Protein AF-A0A5J4XP24-F1 (afdb_monomer)

Nearest PDB structures (foldseek):
  7nsu-assembly1_D  TM=3.121E-01  e=3.571E+00  Escherichia coli
  1jch-assembly1_A  TM=2.808E-01  e=2.905E+00  Esche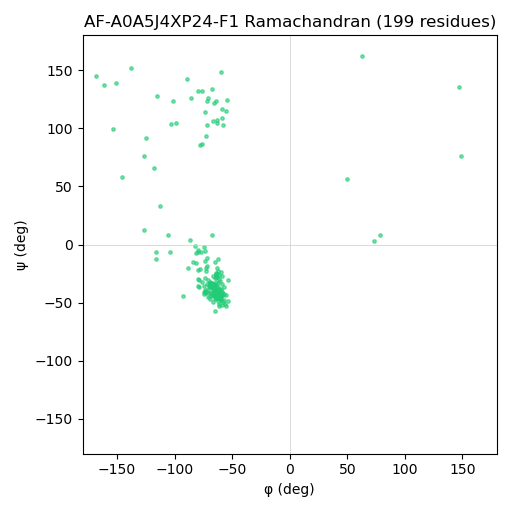richia coli str. K-12 substr. W3110
  5ew5-assembly4_D  TM=3.109E-01  e=4.866E+00  Escherichia coli
  8i4v-assembly1_A  TM=2.679E-01  e=5.394E+00  Saccharomyces cerevisiae S288C
  2b5u-assembly2_C  TM=2.025E-01  e=3.221E+00  Escherichia coli

pLDDT: mean 72.11, std 22.02, range [33.03, 97.19]

Secondary structure (DSSP, 8-state):
----------SSHHHHHHHHHHHHTT--PPP-HHHHHHHHHHHHHHHHHHHHHHHHHHTTSS-HHHHHHHHHHHHHHHHHHHHH-GGG-SS-HHHHHHHHHHHHHHHHHHHH-GGGHHHHHHHHHHTHHHHHHHHHHH-GGGGGS-SHHHHHHHHHHHHHHHHTT-TT------TTTHHHHHHHHHHHHT-------PPP-

Solvent-accessible surface area (backbone atoms only — not comparable to full-atom values): 11951 Å² total; per-residue (Å²): 136,86,84,85,87,91,86,82,90,71,73,64,70,63,54,54,57,54,50,50,57,58,50,69,76,60,71,74,74,71,64,37,71,67,47,26,53,52,50,46,52,52,45,61,54,49,45,58,52,50,31,52,47,15,53,33,23,70,72,67,78,36,65,27,62,58,46,40,54,50,51,51,52,48,45,52,51,51,44,51,47,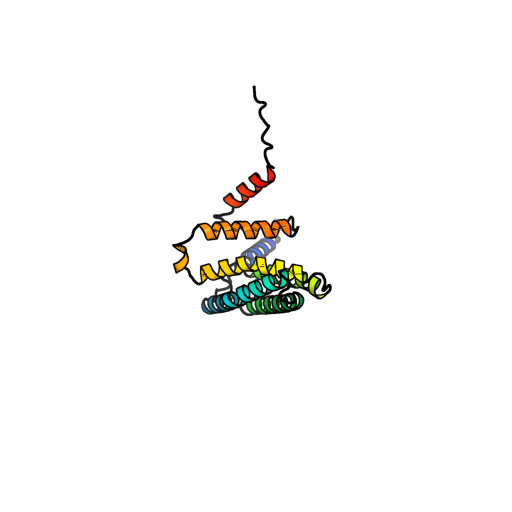44,69,76,42,58,26,35,44,95,67,65,54,68,60,55,49,50,47,40,54,52,50,51,59,58,52,50,50,31,72,75,39,69,93,40,16,56,57,46,27,57,53,42,50,59,47,51,55,54,36,51,57,46,49,53,69,76,42,62,83,62,70,84,75,59,76,68,60,58,56,52,53,57,50,54,59,55,50,55,51,64,74,68,69,57,92,80,70,86,79,86,54,57,83,93,44,43,68,59,54,55,50,50,54,55,56,68,72,63,57,85,79,76,77,76,81,76,81,88,128

Foldseek 3Di:
DDDDDDDDPDPPVVVVVVVVVVVVVDPPDAADPVLLVVLLVVCLPLLVVLLVLLVCCLVVNHPLLVSLVSLLVVLVVSLVSCVVCVNNDPDDSVVSNVVSVVVNVVSVVCVVPVVCSNVSSLVSNLCVLVSVVSVCVVCVVCVVPDPPVVVVSVVSNVVSCVVVPPPDDPPPDDPVCPVVVVVVVVVVVVDDPPPDDDDDD

Sequence (201 aa):
MATQAGAQPQRQASVDTVTFAKQAGKMKVATNKAAIRLHDRVNLCALPLIGVLSVAGLLGYYDASKVTNMMLSYIVADLVWVWVEPGCLPSMPGTIMTHHLVTIILLLFPLRFPGFHHYTCWDAIVEINTFFMIARRQFPAQRKGCSTFDTILKQYTCQCIIRSGLHKTIVICNDNNATEAGTWFKQSASGPRTGGLRPAN

Mean predicted aligned error: 15.29 Å

Radius of gyration: 24.64 Å; Cα contacts (8 Å, |Δi|>4): 125; chains: 1; bounding box: 100×69×42 Å

Structure (mmCIF, N/CA/C/O backbone):
data_AF-A0A5J4XP24-F1
#
_entry.id   AF-A0A5J4XP24-F1
#
loop_
_atom_site.group_PDB
_atom_site.id
_atom_site.type_symbol
_atom_site.label_atom_id
_atom_site.label_alt_id
_atom_site.label_comp_id
_atom_site.label_asym_id
_atom_site.label_entity_id
_atom_site.label_seq_id
_atom_site.pdbx_PDB_ins_code
_atom_site.Cartn_x
_atom_site.Cartn_y
_atom_site.Cartn_z
_atom_site.occupancy
_atom_site.B_iso_or_equiv
_atom_site.auth_seq_id
_atom_site.auth_comp_id
_atom_site.auth_asym_id
_atom_site.auth_atom_id
_atom_site.pdbx_PDB_model_num
ATOM 1 N N . MET A 1 1 ? -81.165 1.328 -2.545 1.00 49.28 1 MET A N 1
ATOM 2 C CA . MET A 1 1 ? -80.087 0.341 -2.318 1.00 49.28 1 MET A CA 1
ATOM 3 C C . MET A 1 1 ? -78.767 1.062 -2.498 1.00 49.28 1 MET A C 1
ATOM 5 O O . MET A 1 1 ? -78.534 1.605 -3.567 1.00 49.28 1 MET A O 1
ATOM 9 N N . ALA A 1 2 ? -77.999 1.190 -1.418 1.00 47.59 2 ALA A N 1
ATOM 10 C CA . ALA A 1 2 ? -76.750 1.939 -1.389 1.00 47.59 2 ALA A CA 1
ATOM 11 C C . ALA A 1 2 ? -75.594 1.046 -1.856 1.00 47.59 2 ALA A C 1
ATOM 13 O O . ALA A 1 2 ? -75.388 -0.024 -1.288 1.00 47.59 2 ALA A O 1
ATOM 14 N N . THR A 1 3 ? -74.840 1.499 -2.855 1.00 49.56 3 THR A N 1
ATOM 15 C CA . THR A 1 3 ? -73.601 0.850 -3.292 1.00 49.56 3 THR A CA 1
ATOM 16 C C . THR A 1 3 ? -72.427 1.654 -2.744 1.00 49.56 3 THR A C 1
ATOM 18 O O . THR A 1 3 ? -72.119 2.736 -3.238 1.00 49.56 3 THR A O 1
ATOM 21 N N . GLN A 1 4 ? -71.793 1.135 -1.693 1.00 62.53 4 GLN A N 1
ATOM 22 C CA . GLN A 1 4 ? -70.408 1.460 -1.358 1.00 62.53 4 GLN A CA 1
ATOM 23 C C . GLN A 1 4 ? -69.486 0.478 -2.084 1.00 62.53 4 GLN A C 1
ATOM 25 O O . GLN A 1 4 ? -69.806 -0.707 -2.145 1.00 62.53 4 GLN A O 1
ATOM 30 N N . ALA A 1 5 ? -68.337 0.970 -2.555 1.00 52.16 5 ALA A N 1
ATOM 31 C CA . ALA A 1 5 ? -66.995 0.420 -2.300 1.00 52.16 5 ALA A CA 1
ATOM 32 C C . ALA A 1 5 ? -66.050 0.626 -3.494 1.00 52.16 5 ALA A C 1
ATOM 34 O O . ALA A 1 5 ? -66.398 0.316 -4.631 1.00 52.16 5 ALA A O 1
ATOM 35 N N . GLY A 1 6 ? -64.814 1.050 -3.200 1.00 52.28 6 GLY A N 1
ATOM 36 C CA . GLY A 1 6 ? -63.666 0.753 -4.063 1.00 52.28 6 GLY A CA 1
ATOM 37 C C . GLY A 1 6 ? -62.545 1.796 -4.109 1.00 52.28 6 GLY A C 1
ATOM 38 O O . GLY A 1 6 ? -62.402 2.480 -5.113 1.00 52.28 6 GLY A O 1
ATOM 39 N N . ALA A 1 7 ? -61.700 1.870 -3.076 1.00 54.31 7 ALA A N 1
ATOM 40 C CA . ALA A 1 7 ? -60.345 2.452 -3.128 1.00 54.31 7 ALA A CA 1
ATOM 41 C C . ALA A 1 7 ? -59.552 1.933 -1.908 1.00 54.31 7 ALA A C 1
ATOM 43 O O . ALA A 1 7 ? -60.118 1.907 -0.823 1.00 54.31 7 ALA A O 1
ATOM 44 N N . GLN A 1 8 ? -58.282 1.512 -1.912 1.00 57.09 8 GLN A N 1
ATOM 45 C CA . GLN A 1 8 ? -57.189 1.303 -2.878 1.00 57.09 8 GLN A CA 1
ATOM 46 C C . GLN A 1 8 ? -56.096 0.494 -2.113 1.00 57.09 8 GLN A C 1
ATOM 48 O O . GLN A 1 8 ? -55.884 0.810 -0.942 1.00 57.09 8 GLN A O 1
ATOM 53 N N . PRO A 1 9 ? -55.329 -0.451 -2.713 1.00 52.72 9 PRO A N 1
ATOM 54 C CA . PRO A 1 9 ? -54.287 -1.204 -1.996 1.00 52.72 9 PRO A CA 1
ATOM 55 C C . PRO A 1 9 ? -52.833 -0.915 -2.445 1.00 52.72 9 PRO A C 1
ATOM 57 O O . PRO A 1 9 ? -52.004 -1.817 -2.432 1.00 52.72 9 PRO A O 1
ATOM 60 N N . GLN A 1 10 ? -52.474 0.308 -2.866 1.00 55.31 10 GLN A N 1
ATOM 61 C CA . GLN A 1 10 ? -51.127 0.582 -3.423 1.00 55.31 10 GLN A CA 1
ATOM 62 C C . GLN A 1 10 ? -50.134 1.320 -2.505 1.00 55.31 10 GLN A C 1
ATOM 64 O O . GLN A 1 10 ? -48.962 1.435 -2.852 1.00 55.31 10 GLN A O 1
ATOM 69 N N . ARG A 1 11 ? -50.542 1.800 -1.323 1.00 53.12 11 ARG A N 1
ATOM 70 C CA . ARG A 1 11 ? -49.679 2.660 -0.488 1.00 53.12 11 ARG A CA 1
ATOM 71 C C . ARG A 1 11 ? -48.757 1.910 0.482 1.00 53.12 11 ARG A C 1
ATOM 73 O O . ARG A 1 11 ? -47.763 2.479 0.919 1.00 53.12 11 ARG A O 1
ATOM 80 N N . GLN A 1 12 ? -49.059 0.655 0.818 1.00 53.38 12 GLN A N 1
ATOM 81 C CA . GLN A 1 12 ? -48.252 -0.114 1.776 1.00 53.38 12 GLN A CA 1
ATOM 82 C C . GLN A 1 12 ? -46.912 -0.582 1.178 1.00 53.38 12 GLN A C 1
ATOM 84 O O . GLN A 1 12 ? -45.878 -0.440 1.822 1.00 53.38 12 GLN A O 1
ATOM 89 N N . ALA A 1 13 ? -46.895 -1.040 -0.080 1.00 53.91 13 ALA A N 1
ATOM 90 C CA . ALA A 1 13 ? -45.703 -1.652 -0.678 1.00 53.91 13 ALA A CA 1
ATOM 91 C C . ALA A 1 13 ? -44.506 -0.689 -0.830 1.00 53.91 13 ALA A C 1
ATOM 93 O O . ALA A 1 13 ? -43.361 -1.125 -0.760 1.00 53.91 13 ALA A O 1
ATOM 94 N N . SER A 1 14 ? -44.736 0.621 -0.998 1.00 54.84 14 SER A N 1
ATOM 95 C CA . SER A 1 14 ? -43.644 1.593 -1.164 1.00 54.84 14 SER A CA 1
ATOM 96 C C . SER A 1 14 ? -42.976 2.005 0.152 1.00 54.84 14 SER A C 1
ATOM 98 O O . SER A 1 14 ? -41.853 2.504 0.135 1.00 54.84 14 SER A O 1
ATOM 100 N N . VAL A 1 15 ? -43.651 1.845 1.294 1.00 57.53 15 VAL A N 1
ATOM 101 C CA . VAL A 1 15 ? -43.112 2.234 2.611 1.00 57.53 15 VAL A CA 1
ATOM 102 C C . VAL A 1 15 ? -42.124 1.185 3.118 1.00 57.53 15 VAL A C 1
ATOM 104 O O . VAL A 1 15 ? -41.077 1.530 3.675 1.00 57.53 15 VAL A O 1
ATOM 107 N N . ASP A 1 16 ? -42.397 -0.087 2.841 1.00 56.09 16 ASP A N 1
ATOM 108 C CA . ASP A 1 16 ? -41.548 -1.189 3.285 1.00 56.09 16 ASP A CA 1
ATOM 109 C C . ASP A 1 16 ? -40.189 -1.156 2.567 1.00 56.09 16 ASP A C 1
ATOM 111 O O . ASP A 1 16 ? -39.144 -1.208 3.218 1.00 56.09 16 ASP A O 1
ATOM 115 N N . THR A 1 17 ? -40.158 -0.921 1.249 1.00 57.62 17 THR A N 1
ATOM 116 C CA . THR A 1 17 ? -38.905 -0.860 0.467 1.00 57.62 17 THR A CA 1
ATOM 117 C C . THR A 1 17 ? -37.972 0.272 0.917 1.00 57.62 17 THR A C 1
ATOM 119 O O . THR A 1 17 ? -36.757 0.089 1.007 1.00 57.62 17 THR A O 1
ATOM 122 N N . VAL A 1 18 ? -38.529 1.440 1.254 1.00 57.56 18 VAL A N 1
ATOM 123 C CA . VAL A 1 18 ? -37.752 2.595 1.741 1.00 57.56 18 VAL A CA 1
ATOM 124 C C . VAL A 1 18 ? -37.187 2.328 3.140 1.00 57.56 18 VAL A C 1
ATOM 126 O O . VAL A 1 18 ? -36.078 2.764 3.462 1.00 57.56 18 VAL A O 1
ATOM 129 N N . THR A 1 19 ? -37.906 1.567 3.965 1.00 54.59 19 THR A N 1
ATOM 130 C CA . THR A 1 19 ? -37.474 1.219 5.325 1.00 54.59 19 THR A CA 1
ATOM 131 C C . THR A 1 19 ? -36.339 0.191 5.308 1.00 54.59 19 THR A C 1
ATOM 133 O O . THR A 1 19 ? -35.345 0.377 6.015 1.00 54.59 19 THR A O 1
ATOM 136 N N . PHE A 1 20 ? -36.407 -0.813 4.424 1.00 53.88 20 PHE A N 1
ATOM 137 C CA . PHE A 1 20 ? -35.315 -1.772 4.209 1.00 53.88 20 PHE A CA 1
ATOM 138 C C . PHE A 1 20 ? -34.045 -1.108 3.654 1.00 53.88 20 PHE A C 1
ATOM 140 O O . PHE A 1 20 ? -32.953 -1.361 4.167 1.00 53.88 20 PHE A O 1
ATOM 147 N N . ALA A 1 21 ? -34.162 -0.191 2.686 1.00 53.56 21 ALA A N 1
ATOM 148 C CA . ALA A 1 21 ? -33.012 0.557 2.163 1.00 53.56 21 ALA A CA 1
ATOM 149 C C . ALA A 1 21 ? -32.345 1.436 3.242 1.00 53.56 21 ALA A C 1
ATOM 151 O O . ALA A 1 21 ? -31.119 1.550 3.308 1.00 53.56 21 ALA A O 1
ATOM 152 N N . LYS A 1 22 ? -33.145 2.017 4.146 1.00 48.28 22 LYS A N 1
ATOM 153 C CA . LYS A 1 22 ? -32.649 2.845 5.255 1.00 48.28 22 LYS A CA 1
ATOM 154 C C . LYS A 1 22 ? -31.987 2.024 6.369 1.00 48.28 22 LYS A C 1
ATOM 156 O O . LYS A 1 22 ? -31.083 2.532 7.034 1.00 48.28 22 LYS A O 1
ATOM 161 N N . GLN A 1 23 ? -32.405 0.773 6.572 1.00 49.53 23 GLN A N 1
ATOM 162 C CA . GLN A 1 23 ? -31.782 -0.149 7.529 1.00 49.53 23 GLN A CA 1
ATOM 163 C C . GLN A 1 23 ? -30.502 -0.797 6.981 1.00 49.53 23 GLN A C 1
ATOM 165 O O . GLN A 1 23 ? -29.528 -0.921 7.725 1.00 49.53 23 GLN A O 1
ATOM 170 N N . ALA A 1 24 ? -30.442 -1.099 5.680 1.00 50.75 24 ALA A N 1
ATOM 171 C CA . ALA A 1 24 ? -29.225 -1.588 5.025 1.00 50.75 24 ALA A CA 1
ATOM 172 C C . ALA A 1 24 ? -28.056 -0.584 5.119 1.00 50.75 24 ALA A C 1
ATOM 174 O O . ALA A 1 24 ? -26.905 -0.985 5.272 1.00 50.75 24 ALA A O 1
ATOM 175 N N . GLY A 1 25 ? -28.343 0.723 5.137 1.00 48.28 25 GLY A N 1
ATOM 176 C CA . GLY A 1 25 ? -27.336 1.777 5.322 1.00 48.28 25 GLY A CA 1
ATOM 177 C C . GLY A 1 25 ? -26.797 1.945 6.752 1.00 48.28 25 GLY A C 1
ATOM 178 O O . GLY A 1 25 ? -25.948 2.806 6.977 1.00 48.28 25 GLY A O 1
ATOM 179 N N . LYS A 1 26 ? -27.289 1.178 7.738 1.00 45.59 26 LYS A N 1
ATOM 180 C CA . LYS A 1 26 ? -26.996 1.400 9.168 1.00 45.59 26 LYS A CA 1
ATOM 181 C C . LYS A 1 26 ? -26.453 0.192 9.931 1.00 45.59 26 LYS A C 1
ATOM 183 O O . LYS A 1 26 ? -26.349 0.262 11.156 1.00 45.59 26 LYS A O 1
ATOM 188 N N . MET A 1 27 ? -26.042 -0.879 9.254 1.00 52.91 27 MET A N 1
ATOM 189 C CA . MET A 1 27 ? -25.256 -1.921 9.919 1.00 52.91 27 MET A CA 1
ATOM 190 C C . MET A 1 27 ? -23.837 -1.409 10.185 1.00 52.91 27 MET A C 1
ATOM 192 O O . MET A 1 27 ? -22.942 -1.505 9.349 1.00 52.91 27 MET A O 1
ATOM 196 N N . LYS A 1 28 ? -23.627 -0.850 11.380 1.00 57.97 28 LYS A N 1
ATOM 197 C CA . LYS A 1 28 ? -22.286 -0.713 11.951 1.00 57.97 28 LYS A CA 1
ATOM 198 C C . LYS A 1 28 ? -21.768 -2.120 12.232 1.00 57.97 28 LYS A C 1
ATOM 200 O O . LYS A 1 28 ? -22.218 -2.754 13.182 1.00 57.97 28 LYS A O 1
ATOM 205 N N . VAL A 1 29 ? -20.834 -2.592 11.411 1.00 67.25 29 VAL A N 1
ATOM 206 C CA . VAL A 1 29 ? -20.040 -3.785 11.723 1.00 67.25 29 VAL A CA 1
ATOM 207 C C . VAL A 1 29 ? -19.398 -3.561 13.094 1.00 67.25 29 VAL A C 1
ATOM 209 O O . VAL A 1 29 ? -18.765 -2.527 13.326 1.00 67.25 29 VAL A O 1
ATOM 212 N N . ALA A 1 30 ? -19.628 -4.482 14.029 1.00 75.06 30 ALA A N 1
ATOM 213 C CA . ALA A 1 30 ? -19.046 -4.396 15.359 1.00 75.06 30 ALA A CA 1
ATOM 214 C C . ALA A 1 30 ? -17.517 -4.496 15.241 1.00 75.06 30 ALA A C 1
ATOM 216 O O . ALA A 1 30 ? -16.990 -5.443 14.664 1.00 75.06 30 ALA A O 1
ATOM 217 N N . THR A 1 31 ? -16.803 -3.496 15.753 1.00 81.44 31 THR A N 1
ATOM 218 C CA . THR A 1 31 ? -15.344 -3.419 15.636 1.00 81.44 31 THR A CA 1
ATOM 219 C C . THR A 1 31 ? -14.655 -4.313 16.662 1.00 81.44 31 THR A C 1
ATOM 221 O O . THR A 1 31 ? -14.946 -4.258 17.860 1.00 81.44 31 THR A O 1
ATOM 224 N N . ASN A 1 32 ? -13.682 -5.103 16.208 1.00 88.69 32 ASN A N 1
ATOM 225 C CA . ASN A 1 32 ? -12.884 -5.978 17.057 1.00 88.69 32 ASN A CA 1
ATOM 226 C C . ASN A 1 32 ? -11.539 -5.307 17.372 1.00 88.69 32 ASN A C 1
ATOM 228 O O . ASN A 1 32 ? -10.628 -5.251 16.548 1.00 88.69 32 ASN A O 1
ATOM 232 N N . LYS A 1 33 ? -11.389 -4.796 18.601 1.00 88.88 33 LYS A N 1
ATOM 233 C CA . LYS A 1 33 ? -10.185 -4.055 19.024 1.00 88.88 33 LYS A CA 1
ATOM 234 C C . LYS A 1 33 ? -8.896 -4.874 18.911 1.00 88.88 33 LYS A C 1
ATOM 236 O O . LYS A 1 33 ? -7.843 -4.291 18.661 1.00 88.88 33 LYS A O 1
ATOM 241 N N . ALA A 1 34 ? -8.957 -6.187 19.136 1.00 89.94 34 ALA A N 1
ATOM 242 C CA . ALA A 1 34 ? -7.786 -7.051 19.018 1.00 89.94 34 ALA A CA 1
ATOM 243 C C . ALA A 1 34 ? -7.384 -7.218 17.547 1.00 89.94 34 ALA A C 1
ATOM 245 O O . ALA A 1 34 ? -6.213 -7.029 17.220 1.00 89.94 34 ALA A O 1
ATOM 246 N N . ALA A 1 35 ? -8.362 -7.461 16.669 1.00 90.75 35 ALA A N 1
ATOM 247 C CA . ALA A 1 35 ? -8.144 -7.545 15.228 1.00 90.75 35 ALA A CA 1
ATOM 248 C C . ALA A 1 35 ? -7.584 -6.234 14.656 1.00 90.75 35 ALA A C 1
ATOM 250 O O . ALA A 1 35 ? -6.601 -6.271 13.924 1.00 90.75 35 ALA A O 1
ATOM 251 N N . ILE A 1 36 ? -8.126 -5.079 15.071 1.00 91.06 36 ILE A N 1
ATOM 252 C CA . ILE A 1 36 ? -7.614 -3.754 14.677 1.00 91.06 36 ILE A CA 1
ATOM 253 C C . ILE A 1 36 ? -6.139 -3.601 15.054 1.00 91.06 36 ILE A C 1
ATOM 255 O O . ILE A 1 36 ? -5.329 -3.175 14.240 1.00 91.06 36 ILE A O 1
ATOM 259 N N . ARG A 1 37 ? -5.762 -3.949 16.292 1.00 90.88 37 ARG A N 1
ATOM 260 C CA . ARG A 1 37 ? -4.365 -3.825 16.742 1.00 90.88 37 ARG A CA 1
ATOM 261 C C . ARG A 1 37 ? -3.430 -4.756 15.986 1.00 90.88 37 ARG A C 1
ATOM 263 O O . ARG A 1 37 ? -2.295 -4.371 15.726 1.00 90.88 37 ARG A O 1
ATOM 270 N N . LEU A 1 38 ? -3.871 -5.977 15.694 1.00 93.44 38 LEU A N 1
ATOM 271 C CA . LEU A 1 38 ? -3.064 -6.940 14.956 1.00 93.44 38 LEU A CA 1
ATOM 272 C C . LEU A 1 38 ? -2.846 -6.469 13.514 1.00 93.44 38 LEU A C 1
ATOM 274 O O . LEU A 1 38 ? -1.701 -6.393 13.081 1.00 93.44 38 LEU A O 1
ATOM 278 N N . HIS A 1 39 ? -3.923 -6.081 12.829 1.00 93.75 39 HIS A N 1
ATOM 279 C CA . HIS A 1 39 ? -3.885 -5.525 11.475 1.00 93.75 39 HIS A CA 1
ATOM 280 C C . HIS A 1 39 ? -2.983 -4.288 11.393 1.00 93.75 39 HIS A C 1
ATOM 282 O O . HIS A 1 39 ? -2.031 -4.261 10.615 1.00 93.75 39 HIS A O 1
ATOM 288 N N . ASP A 1 40 ? -3.190 -3.317 12.290 1.00 92.38 40 ASP A N 1
ATOM 289 C CA . ASP A 1 40 ? -2.369 -2.108 12.352 1.00 92.38 40 ASP A CA 1
ATOM 290 C C . ASP A 1 40 ? -0.886 -2.438 12.590 1.00 92.38 40 ASP A C 1
ATOM 292 O O . ASP A 1 40 ? -0.027 -1.824 11.967 1.00 92.38 40 ASP A O 1
ATOM 296 N N . ARG A 1 41 ? -0.554 -3.403 13.463 1.00 91.50 41 ARG A N 1
ATOM 297 C CA . ARG A 1 41 ? 0.840 -3.811 13.727 1.00 91.50 41 ARG A CA 1
ATOM 298 C C . ARG A 1 41 ? 1.501 -4.456 12.516 1.00 91.50 41 ARG A C 1
ATOM 300 O O . ARG A 1 41 ? 2.650 -4.135 12.229 1.00 91.50 41 ARG A O 1
ATOM 307 N N . VAL A 1 42 ? 0.788 -5.339 11.817 1.00 93.62 42 VAL A N 1
ATOM 308 C CA . VAL A 1 42 ? 1.286 -5.966 10.585 1.00 93.62 42 VAL A CA 1
ATOM 309 C C . VAL A 1 42 ? 1.583 -4.887 9.546 1.00 93.62 42 VAL A C 1
ATOM 311 O O . VAL A 1 42 ? 2.693 -4.840 9.017 1.00 93.62 42 VAL A O 1
ATOM 314 N N . ASN A 1 43 ? 0.656 -3.953 9.336 1.00 92.81 43 ASN A N 1
ATOM 315 C CA . ASN A 1 43 ? 0.837 -2.857 8.385 1.00 92.81 43 ASN A CA 1
ATOM 316 C C . ASN A 1 43 ? 1.934 -1.871 8.801 1.00 92.81 43 ASN A C 1
ATOM 318 O O . ASN A 1 43 ? 2.669 -1.376 7.947 1.00 92.81 43 ASN A O 1
ATOM 322 N N . LEU A 1 44 ? 2.112 -1.636 10.102 1.00 91.44 44 LEU A N 1
ATOM 323 C CA . LEU A 1 44 ? 3.191 -0.804 10.635 1.00 91.44 44 LEU A CA 1
ATOM 324 C C . LEU A 1 44 ? 4.585 -1.393 10.356 1.00 91.44 44 LEU A C 1
ATOM 326 O O . LEU A 1 44 ? 5.558 -0.647 10.313 1.00 91.44 44 LEU A O 1
ATOM 330 N N . CYS A 1 45 ? 4.693 -2.707 10.156 1.00 93.25 45 CYS A N 1
ATOM 331 C CA . CYS A 1 45 ? 5.939 -3.361 9.756 1.00 93.25 45 CYS A CA 1
ATOM 332 C C . CYS A 1 45 ? 6.056 -3.509 8.232 1.00 93.25 45 CYS A C 1
ATOM 334 O O . CYS A 1 45 ? 7.114 -3.231 7.667 1.00 93.25 45 CYS A O 1
ATOM 336 N N . ALA A 1 46 ? 4.981 -3.931 7.565 1.00 93.31 46 ALA A N 1
ATOM 337 C CA . ALA A 1 46 ? 4.984 -4.234 6.137 1.00 93.31 46 ALA A CA 1
ATOM 338 C C . ALA A 1 46 ? 5.138 -2.978 5.266 1.00 93.31 46 ALA A C 1
ATOM 340 O O . ALA A 1 46 ? 5.978 -2.959 4.366 1.00 93.31 46 ALA A O 1
ATOM 341 N N . LEU A 1 47 ? 4.380 -1.911 5.551 1.00 93.12 47 LEU A N 1
ATOM 342 C CA . LEU A 1 47 ? 4.365 -0.709 4.711 1.00 93.12 47 LEU A CA 1
ATOM 343 C C . LEU A 1 47 ? 5.720 0.018 4.673 1.00 93.12 47 LEU A C 1
ATOM 345 O O . LEU A 1 47 ? 6.156 0.361 3.575 1.00 93.12 47 LEU A O 1
ATOM 349 N N . PRO A 1 48 ? 6.451 0.219 5.792 1.00 92.12 48 PRO A N 1
ATOM 350 C CA . PRO A 1 48 ? 7.788 0.809 5.730 1.00 92.12 48 PRO A CA 1
ATOM 351 C C . PRO A 1 48 ? 8.781 -0.036 4.942 1.00 92.12 48 PRO A C 1
ATOM 353 O O . PRO A 1 48 ? 9.584 0.515 4.194 1.00 92.12 48 PRO A O 1
ATOM 356 N N . LEU A 1 49 ? 8.722 -1.364 5.082 1.00 94.75 49 LEU A N 1
ATOM 357 C CA . LEU A 1 49 ? 9.601 -2.265 4.341 1.00 94.75 49 LEU A CA 1
ATOM 358 C C . LEU A 1 49 ? 9.357 -2.139 2.832 1.00 94.75 49 LEU A C 1
ATOM 360 O O . LEU A 1 49 ? 10.302 -1.937 2.070 1.00 94.75 49 LEU A O 1
ATOM 364 N N . ILE A 1 50 ? 8.091 -2.191 2.411 1.00 95.75 50 ILE A N 1
ATOM 365 C CA . ILE A 1 50 ? 7.699 -2.002 1.011 1.00 95.75 50 ILE A CA 1
ATOM 366 C C . ILE A 1 50 ? 8.096 -0.600 0.531 1.00 95.75 50 ILE A C 1
ATOM 368 O O . ILE A 1 50 ? 8.652 -0.469 -0.558 1.00 95.75 50 ILE A O 1
ATOM 372 N N . GLY A 1 51 ? 7.893 0.439 1.344 1.00 94.69 51 GLY A N 1
ATOM 373 C CA . GLY A 1 51 ? 8.281 1.814 1.026 1.00 94.69 51 GLY A CA 1
ATOM 374 C C . GLY A 1 51 ? 9.787 1.970 0.789 1.00 94.69 51 GLY A C 1
ATOM 375 O O . GLY A 1 51 ? 10.195 2.558 -0.211 1.00 94.69 51 GLY A O 1
ATOM 376 N N . VAL A 1 52 ? 10.627 1.380 1.647 1.00 95.81 52 VAL A N 1
ATOM 377 C CA . VAL A 1 52 ? 12.093 1.386 1.480 1.00 95.81 52 VAL A CA 1
ATOM 378 C C . VAL A 1 52 ? 12.508 0.641 0.211 1.00 95.81 52 VAL A C 1
ATOM 380 O O . VAL A 1 52 ? 13.298 1.169 -0.572 1.00 95.81 52 VAL A O 1
ATOM 383 N N . LEU A 1 53 ? 11.953 -0.551 -0.033 1.00 96.44 53 LEU A N 1
ATOM 384 C CA . LEU A 1 53 ? 12.228 -1.315 -1.256 1.00 96.44 53 LEU A CA 1
ATOM 385 C C . LEU A 1 53 ? 11.766 -0.572 -2.516 1.00 96.44 53 LEU A C 1
ATOM 387 O O . LEU A 1 53 ? 12.425 -0.650 -3.549 1.00 96.44 53 LEU A O 1
ATOM 391 N N . SER A 1 54 ? 10.681 0.193 -2.423 1.00 96.25 54 SER A N 1
ATOM 392 C CA . SER A 1 54 ? 10.160 1.010 -3.521 1.00 96.25 54 SER A CA 1
ATOM 393 C C . SER A 1 54 ? 11.086 2.176 -3.848 1.00 96.25 54 SER A C 1
ATOM 395 O O . SER A 1 54 ? 11.412 2.387 -5.015 1.00 96.25 54 SER A O 1
ATOM 397 N N . VAL A 1 55 ? 11.592 2.884 -2.833 1.00 96.50 55 VAL A N 1
ATOM 398 C CA . VAL A 1 55 ? 12.615 3.925 -3.023 1.00 96.50 55 VAL A CA 1
ATOM 399 C C . VAL A 1 55 ? 13.891 3.323 -3.614 1.00 96.50 55 VAL A C 1
ATOM 401 O O . VAL A 1 55 ? 14.418 3.852 -4.591 1.00 96.50 55 VAL A O 1
ATOM 404 N N . ALA A 1 56 ? 14.357 2.182 -3.096 1.00 96.81 56 ALA A N 1
ATOM 405 C CA . ALA A 1 56 ? 15.504 1.472 -3.661 1.00 96.81 56 ALA A CA 1
ATOM 406 C C . ALA A 1 56 ? 15.261 1.058 -5.126 1.00 96.81 56 ALA A C 1
ATOM 408 O O . ALA A 1 56 ? 16.163 1.179 -5.954 1.00 96.81 56 ALA A O 1
ATOM 409 N N . GLY A 1 57 ? 14.038 0.637 -5.461 1.00 95.88 57 GLY A N 1
ATOM 410 C CA . GLY A 1 57 ? 13.625 0.293 -6.820 1.00 95.88 57 GLY A CA 1
ATOM 411 C C . GLY A 1 57 ? 13.576 1.482 -7.781 1.00 95.88 57 GLY A C 1
ATOM 412 O O . GLY A 1 57 ? 13.904 1.337 -8.956 1.00 95.88 57 GLY A O 1
ATOM 413 N N . LEU A 1 58 ? 13.216 2.675 -7.300 1.00 95.06 58 LEU A N 1
ATOM 414 C CA . LEU A 1 58 ? 13.279 3.907 -8.099 1.00 95.06 58 LEU A CA 1
ATOM 415 C C . LEU A 1 58 ? 14.712 4.383 -8.336 1.00 95.06 58 LEU A C 1
ATOM 417 O O . LEU A 1 58 ? 15.006 4.926 -9.396 1.00 95.06 58 LEU A O 1
ATOM 421 N N . LEU A 1 59 ? 15.601 4.170 -7.367 1.00 96.75 59 LEU A N 1
ATOM 422 C CA . LEU A 1 59 ? 17.018 4.525 -7.472 1.00 96.75 59 LEU A CA 1
ATOM 423 C C . LEU A 1 59 ? 17.842 3.501 -8.272 1.00 96.75 59 LEU A C 1
ATOM 425 O O . LEU A 1 59 ? 19.030 3.716 -8.491 1.00 96.75 59 LEU A O 1
ATOM 429 N N . GLY A 1 60 ? 17.235 2.386 -8.691 1.00 95.00 60 GLY A N 1
ATOM 430 C CA . GLY A 1 60 ? 17.914 1.309 -9.415 1.00 95.00 60 GLY A CA 1
ATOM 431 C C . GLY A 1 60 ? 18.758 0.380 -8.532 1.00 95.00 60 GLY A C 1
ATOM 432 O O . GLY A 1 60 ? 19.461 -0.477 -9.058 1.00 95.00 60 GLY A O 1
ATOM 433 N N . TYR A 1 61 ? 18.679 0.505 -7.202 1.00 96.75 61 TYR A N 1
ATOM 434 C CA . TYR A 1 61 ? 19.367 -0.382 -6.252 1.00 96.75 61 TYR A CA 1
ATOM 435 C C . TYR A 1 61 ? 18.620 -1.697 -5.998 1.00 96.75 61 TYR A C 1
ATOM 437 O O . TYR A 1 61 ? 19.191 -2.635 -5.442 1.00 96.75 61 TYR A O 1
ATOM 445 N N . TYR A 1 62 ? 17.342 -1.774 -6.373 1.00 97.19 62 TYR A N 1
ATOM 446 C CA . TYR A 1 62 ? 16.516 -2.967 -6.218 1.00 97.19 62 TYR A CA 1
ATOM 447 C C . TYR A 1 62 ? 15.659 -3.205 -7.465 1.00 97.19 62 TYR A C 1
ATOM 449 O O . TYR A 1 62 ? 15.312 -2.277 -8.188 1.00 97.19 62 TYR A O 1
ATOM 457 N N . ASP A 1 63 ? 15.314 -4.461 -7.730 1.00 96.88 63 ASP A N 1
ATOM 458 C CA . ASP A 1 63 ? 14.506 -4.824 -8.893 1.00 96.88 63 ASP A CA 1
ATOM 459 C C . ASP A 1 63 ? 13.038 -4.418 -8.680 1.00 96.88 63 ASP A C 1
ATOM 461 O O . ASP A 1 63 ? 12.336 -4.972 -7.827 1.00 96.88 63 ASP A O 1
ATOM 465 N N . ALA A 1 64 ? 12.561 -3.461 -9.478 1.00 95.81 64 ALA A N 1
ATOM 466 C CA . ALA A 1 64 ? 11.191 -2.958 -9.419 1.00 95.81 64 ALA A CA 1
ATOM 467 C C . ALA A 1 64 ? 10.137 -4.048 -9.709 1.00 95.81 64 ALA A C 1
ATOM 469 O O . ALA A 1 64 ? 9.013 -3.976 -9.202 1.00 95.81 64 ALA A O 1
ATOM 470 N N . SER A 1 65 ? 10.484 -5.097 -10.465 1.00 95.88 65 SER A N 1
ATOM 471 C CA . SER A 1 65 ? 9.588 -6.234 -10.696 1.00 95.88 65 SER A CA 1
ATOM 472 C C . SER A 1 65 ? 9.318 -7.002 -9.401 1.00 95.88 65 SER A C 1
ATOM 474 O O . SER A 1 65 ? 8.180 -7.381 -9.107 1.00 95.88 65 SER A O 1
ATOM 476 N N . LYS A 1 66 ? 10.340 -7.162 -8.552 1.00 96.94 66 LYS A N 1
ATOM 477 C CA . LYS A 1 66 ? 10.183 -7.786 -7.230 1.00 96.94 66 LYS A CA 1
ATOM 478 C C . LYS A 1 66 ? 9.317 -6.932 -6.315 1.00 96.94 66 LYS A C 1
ATOM 480 O O . LYS A 1 66 ? 8.439 -7.480 -5.655 1.00 96.94 66 LYS A O 1
ATOM 485 N N . VAL A 1 67 ? 9.495 -5.608 -6.338 1.00 96.25 67 VAL A N 1
ATOM 486 C CA . VAL A 1 67 ? 8.615 -4.674 -5.609 1.00 96.25 67 VAL A CA 1
ATOM 487 C C . VAL A 1 67 ? 7.167 -4.833 -6.068 1.00 96.25 67 VAL A C 1
ATOM 489 O O . VAL A 1 67 ? 6.275 -4.925 -5.233 1.00 96.25 67 VAL A O 1
ATOM 492 N N . THR A 1 68 ? 6.935 -4.953 -7.379 1.00 96.06 68 THR A N 1
ATOM 493 C CA . THR A 1 68 ? 5.588 -5.147 -7.939 1.00 96.06 68 THR A CA 1
ATOM 494 C C . THR A 1 68 ? 4.929 -6.420 -7.417 1.00 96.06 68 THR A C 1
ATOM 496 O O . THR A 1 68 ? 3.795 -6.380 -6.942 1.00 96.06 68 THR A O 1
ATOM 499 N N . ASN A 1 69 ? 5.651 -7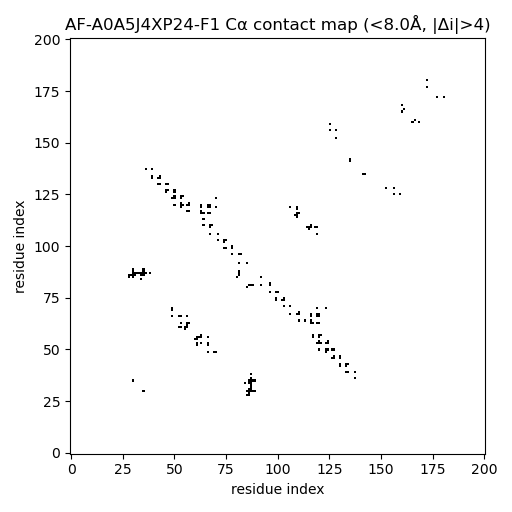.542 -7.442 1.00 96.44 69 ASN A N 1
ATOM 500 C CA . ASN A 1 69 ? 5.146 -8.817 -6.933 1.00 96.44 69 ASN A CA 1
ATOM 501 C C . ASN A 1 69 ? 4.896 -8.786 -5.417 1.00 96.44 69 ASN A C 1
ATOM 503 O O . ASN A 1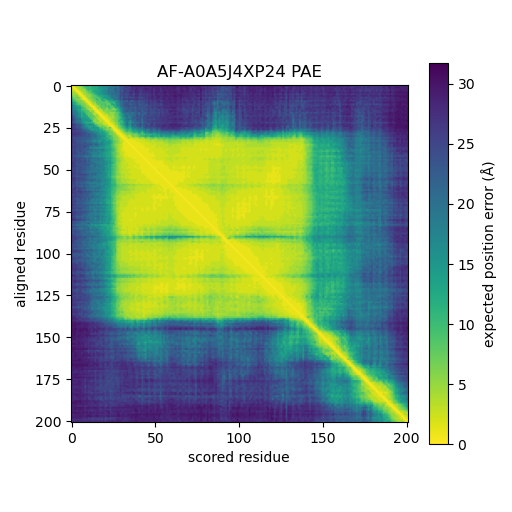 69 ? 3.883 -9.309 -4.950 1.00 96.44 69 ASN A O 1
ATOM 507 N N . MET A 1 70 ? 5.786 -8.152 -4.645 1.00 96.19 70 MET A N 1
ATOM 508 C CA . MET A 1 70 ? 5.613 -7.981 -3.199 1.00 96.19 70 MET A CA 1
ATOM 509 C C . MET A 1 70 ? 4.398 -7.111 -2.873 1.00 96.19 70 MET A C 1
ATOM 511 O O . MET A 1 70 ? 3.590 -7.494 -2.031 1.00 96.19 70 MET A O 1
ATOM 515 N N . MET A 1 71 ? 4.240 -5.981 -3.566 1.00 95.44 71 MET A N 1
ATOM 516 C CA . MET A 1 71 ? 3.117 -5.062 -3.386 1.00 95.44 71 MET A CA 1
ATOM 517 C C . MET A 1 71 ? 1.788 -5.739 -3.729 1.00 95.44 71 MET A C 1
ATOM 519 O O . MET A 1 71 ? 0.846 -5.681 -2.944 1.00 95.44 71 MET A O 1
ATOM 523 N N . LEU A 1 72 ? 1.722 -6.453 -4.857 1.00 96.62 72 LEU A N 1
ATOM 524 C CA . LEU A 1 72 ? 0.525 -7.198 -5.243 1.00 96.62 72 LEU A CA 1
ATOM 525 C C . LEU A 1 72 ? 0.171 -8.269 -4.203 1.00 96.62 72 LEU A C 1
ATOM 527 O O . LEU A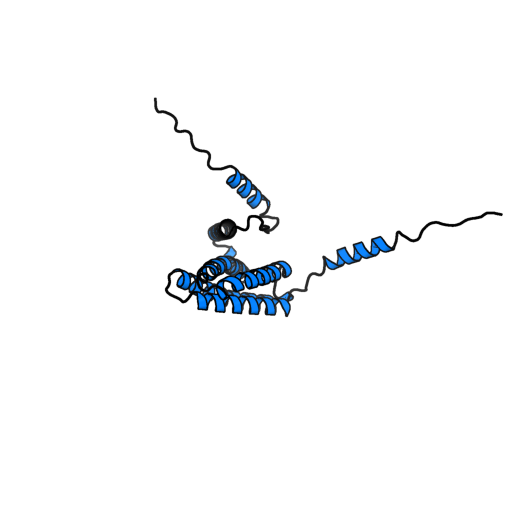 1 72 ? -0.981 -8.362 -3.786 1.00 96.62 72 LEU A O 1
ATOM 531 N N . SER A 1 73 ? 1.161 -9.041 -3.748 1.00 97.06 73 SER A N 1
ATOM 532 C CA . SER A 1 73 ? 0.954 -10.082 -2.732 1.00 97.06 73 SER A CA 1
ATOM 533 C C . SER A 1 73 ? 0.456 -9.494 -1.411 1.00 97.06 73 SER A C 1
ATOM 535 O O . SER A 1 73 ? -0.458 -10.042 -0.800 1.00 97.06 73 SER A O 1
ATOM 537 N N . TYR A 1 74 ? 1.023 -8.358 -0.994 1.00 96.31 74 TYR A N 1
ATOM 538 C CA . TYR A 1 74 ? 0.601 -7.628 0.196 1.00 96.31 74 TYR A CA 1
ATOM 539 C C . TYR A 1 74 ? -0.850 -7.144 0.083 1.00 96.31 74 TYR A C 1
ATOM 541 O O . TYR A 1 74 ? -1.652 -7.451 0.959 1.00 96.31 74 TYR A O 1
ATOM 549 N N . ILE A 1 75 ? -1.213 -6.460 -1.007 1.00 95.56 75 ILE A N 1
ATOM 550 C CA . ILE A 1 75 ? -2.570 -5.927 -1.196 1.00 95.56 75 ILE A CA 1
ATOM 551 C C . ILE A 1 75 ? -3.609 -7.051 -1.287 1.00 95.56 75 ILE A C 1
ATOM 553 O O . ILE A 1 75 ? -4.697 -6.925 -0.730 1.00 95.56 75 ILE A O 1
ATOM 557 N N . VAL A 1 76 ? -3.288 -8.168 -1.949 1.00 97.19 76 VAL A N 1
ATOM 558 C CA . VAL A 1 76 ? -4.181 -9.338 -1.997 1.00 97.19 76 VAL A CA 1
ATOM 559 C C . VAL A 1 76 ? -4.364 -9.938 -0.604 1.00 97.19 76 VAL A C 1
ATOM 561 O O . VAL A 1 76 ? -5.496 -10.222 -0.212 1.00 97.19 76 VAL A O 1
ATOM 564 N N . ALA A 1 77 ? -3.282 -10.105 0.161 1.00 96.69 77 ALA A N 1
ATOM 565 C CA . ALA A 1 77 ? -3.363 -10.618 1.525 1.00 96.69 77 ALA A CA 1
ATOM 566 C C . ALA A 1 77 ? -4.177 -9.688 2.440 1.00 96.69 77 ALA A C 1
ATOM 568 O O . ALA A 1 77 ? -5.011 -10.173 3.203 1.00 96.69 77 ALA A O 1
ATOM 569 N N . ASP A 1 78 ? -3.987 -8.370 2.329 1.00 95.00 78 ASP A N 1
ATOM 570 C CA . ASP A 1 78 ? -4.724 -7.372 3.110 1.00 95.00 78 ASP A CA 1
ATOM 571 C C . ASP A 1 78 ? -6.216 -7.357 2.744 1.00 95.00 78 ASP A C 1
ATOM 573 O O . ASP A 1 78 ? -7.079 -7.379 3.620 1.00 95.00 78 ASP A O 1
ATOM 577 N N . LEU A 1 79 ? -6.542 -7.445 1.449 1.00 94.62 79 LEU A N 1
ATOM 578 C CA . LEU A 1 79 ? -7.925 -7.555 0.984 1.00 94.62 79 LEU A CA 1
ATOM 579 C C . LEU A 1 79 ? -8.610 -8.818 1.522 1.00 94.62 79 LEU A C 1
ATOM 581 O O . LEU A 1 79 ? -9.742 -8.738 2.000 1.00 94.62 79 LEU A O 1
ATOM 585 N N . VAL A 1 80 ? -7.938 -9.973 1.462 1.00 96.19 80 VAL A N 1
ATOM 586 C CA . VAL A 1 80 ? -8.467 -11.230 2.017 1.00 96.19 80 VAL A CA 1
ATOM 587 C C . VAL A 1 80 ? -8.657 -11.107 3.526 1.00 96.19 80 VAL A C 1
ATOM 589 O O . VAL A 1 80 ? -9.697 -11.518 4.038 1.00 96.19 80 VAL A O 1
ATOM 592 N N . TRP A 1 81 ? -7.707 -10.498 4.239 1.00 94.94 81 TRP A N 1
ATOM 593 C CA . TRP A 1 81 ? -7.820 -10.269 5.679 1.00 94.94 81 TRP A CA 1
ATOM 594 C C . TRP A 1 81 ? -9.058 -9.436 6.014 1.00 94.94 81 TRP A C 1
ATOM 596 O O . TRP A 1 81 ? -9.875 -9.852 6.834 1.00 94.94 81 TRP A O 1
ATOM 606 N N . VAL A 1 82 ? -9.227 -8.285 5.360 1.00 92.31 82 VAL A N 1
ATOM 607 C CA . VAL A 1 82 ? -10.366 -7.382 5.585 1.00 92.31 82 VAL A CA 1
ATOM 608 C C . VAL A 1 82 ? -11.691 -8.042 5.195 1.00 92.31 82 VAL A C 1
ATOM 610 O O . VAL A 1 82 ? -12.716 -7.783 5.824 1.00 92.31 82 VAL A O 1
ATOM 613 N N . TRP A 1 83 ? -11.688 -8.912 4.184 1.00 92.25 83 TRP A N 1
ATOM 614 C CA . TRP A 1 83 ? -12.873 -9.671 3.789 1.00 92.25 83 TRP A CA 1
ATOM 615 C C . TRP A 1 83 ? -13.275 -10.719 4.837 1.00 92.25 83 TRP A C 1
ATOM 617 O O . TRP A 1 83 ? -14.462 -10.861 5.126 1.00 92.25 83 TRP A O 1
ATOM 627 N N . VAL A 1 84 ? -12.301 -11.416 5.436 1.00 93.94 84 VAL A N 1
ATOM 628 C CA . VAL A 1 84 ? -12.540 -12.417 6.491 1.00 93.94 84 VAL A CA 1
ATOM 629 C C . VAL A 1 84 ? -12.920 -11.762 7.824 1.00 93.94 84 VAL A C 1
ATOM 631 O O . VAL A 1 84 ? -13.823 -12.241 8.505 1.00 93.94 84 VAL A O 1
ATOM 634 N N . GLU A 1 85 ? -12.263 -10.664 8.197 1.00 92.50 85 GLU A N 1
ATOM 635 C CA . GLU A 1 85 ? -12.474 -9.954 9.463 1.00 92.50 85 GLU A CA 1
ATOM 636 C C . GLU A 1 85 ? -12.754 -8.461 9.197 1.00 92.50 85 GLU A C 1
ATOM 638 O O . GLU A 1 85 ? -11.897 -7.607 9.434 1.00 92.50 85 GLU A O 1
ATOM 643 N N . PRO A 1 86 ? -13.970 -8.088 8.752 1.00 87.62 86 PRO A N 1
ATOM 644 C CA . PRO A 1 86 ? -14.310 -6.689 8.470 1.00 87.62 86 PRO A CA 1
ATOM 645 C C . PRO A 1 86 ? -14.294 -5.800 9.728 1.00 87.62 86 PRO A C 1
ATOM 647 O O . PRO A 1 86 ? -14.255 -4.572 9.627 1.00 87.62 86 PRO A O 1
ATOM 650 N N . GLY A 1 87 ? -14.297 -6.406 10.923 1.00 89.12 87 GLY A N 1
ATOM 651 C CA . GLY A 1 87 ? -14.141 -5.734 12.212 1.00 89.12 87 GLY A CA 1
ATOM 652 C C . GLY A 1 87 ? -12.715 -5.252 12.513 1.00 89.12 87 GLY A C 1
ATOM 653 O O . GLY A 1 87 ? -12.532 -4.561 13.521 1.00 89.12 87 GLY A O 1
ATOM 654 N N . CYS A 1 88 ? -11.718 -5.571 11.672 1.00 89.19 88 CYS A N 1
ATOM 655 C CA . CYS A 1 88 ? -10.328 -5.127 11.831 1.00 89.19 88 CYS A CA 1
ATOM 656 C C . CYS A 1 88 ? -10.090 -3.667 11.417 1.00 89.19 88 CYS A C 1
ATOM 658 O O . CYS A 1 88 ? -9.009 -3.134 11.659 1.00 89.19 88 CYS A O 1
ATOM 660 N N . LEU A 1 89 ? -11.090 -2.994 10.838 1.00 86.38 89 LEU A N 1
ATOM 661 C CA . LEU A 1 89 ? -11.003 -1.595 10.429 1.00 86.38 89 LEU A CA 1
ATOM 662 C C . LEU A 1 89 ? -11.977 -0.731 11.246 1.00 86.38 89 LEU A C 1
ATOM 664 O O . LEU A 1 89 ? -13.172 -1.021 11.298 1.00 86.38 89 LEU A O 1
ATOM 668 N N . PRO A 1 90 ? -11.511 0.364 11.877 1.00 78.88 90 PRO A N 1
ATOM 669 C CA . PRO A 1 90 ? -12.367 1.205 12.713 1.00 78.88 90 PRO A CA 1
ATOM 670 C C . PRO A 1 90 ? -13.358 2.066 11.912 1.00 78.88 90 PRO A C 1
ATOM 672 O O . PRO A 1 90 ? -14.371 2.496 12.466 1.00 78.88 90 PRO A O 1
ATOM 675 N N . SER A 1 91 ? -13.075 2.340 10.633 1.00 74.69 91 SER A N 1
ATOM 676 C CA . SER A 1 91 ? -13.864 3.253 9.798 1.00 74.69 91 SER A CA 1
ATOM 677 C C . SER A 1 91 ? -13.794 2.872 8.315 1.00 74.69 91 SER A C 1
ATOM 679 O O . SER A 1 91 ? -12.719 2.576 7.807 1.00 74.69 91 SER A O 1
ATOM 681 N N . MET A 1 92 ? -14.937 2.957 7.621 1.00 79.06 92 MET A N 1
ATOM 682 C CA . MET A 1 92 ? -15.085 2.834 6.157 1.00 79.06 92 MET A CA 1
ATOM 683 C C . MET A 1 92 ? -14.408 1.601 5.511 1.00 79.06 92 MET A C 1
ATOM 685 O O . MET A 1 92 ? -13.637 1.764 4.562 1.00 79.06 92 MET A O 1
ATOM 689 N N . PRO A 1 93 ? -14.723 0.364 5.950 1.00 82.19 93 PRO A N 1
ATOM 690 C CA . PRO A 1 93 ? -14.150 -0.846 5.351 1.00 82.19 93 PRO A CA 1
ATOM 691 C C . PRO A 1 93 ? -14.420 -0.937 3.840 1.00 82.19 93 PRO A C 1
ATOM 693 O O . PRO A 1 93 ? -13.532 -1.309 3.084 1.00 82.19 93 PRO A O 1
ATOM 696 N N . GLY A 1 94 ? -15.596 -0.497 3.373 1.00 81.44 94 GLY A N 1
ATOM 697 C CA . GLY A 1 94 ? -15.939 -0.521 1.946 1.00 81.44 94 GLY A CA 1
ATOM 698 C C . GLY A 1 94 ? -15.023 0.335 1.062 1.00 81.44 94 GLY A C 1
ATOM 699 O O . GLY A 1 94 ? -14.664 -0.090 -0.034 1.00 81.44 94 GLY A O 1
ATOM 700 N N . THR A 1 95 ? -14.593 1.508 1.539 1.00 85.25 95 THR A N 1
ATOM 701 C CA . THR A 1 95 ? -13.660 2.372 0.794 1.00 85.25 95 THR A CA 1
ATOM 702 C C . THR A 1 95 ? -12.291 1.711 0.671 1.00 85.25 95 THR A C 1
ATOM 704 O O . THR A 1 95 ? -11.714 1.713 -0.411 1.00 85.25 95 THR A O 1
ATOM 707 N N . ILE A 1 96 ? -11.800 1.106 1.757 1.00 88.31 96 ILE A N 1
ATOM 708 C CA . ILE A 1 96 ? -10.503 0.416 1.790 1.00 88.31 96 ILE A CA 1
ATOM 709 C C . ILE A 1 96 ? -10.531 -0.821 0.883 1.00 88.31 96 ILE A C 1
ATOM 711 O O . ILE A 1 96 ? -9.642 -1.001 0.058 1.00 88.31 96 ILE A O 1
ATOM 715 N N . MET A 1 97 ? -11.600 -1.618 0.937 1.00 88.94 97 MET A N 1
ATOM 716 C CA . MET A 1 97 ? -11.779 -2.752 0.026 1.00 88.94 97 MET A CA 1
ATOM 717 C C . MET A 1 97 ? -11.831 -2.313 -1.443 1.00 88.94 97 MET A C 1
ATOM 719 O O . MET A 1 97 ? -11.187 -2.926 -2.290 1.00 88.94 97 MET A O 1
ATOM 723 N N . THR A 1 98 ? -12.568 -1.239 -1.751 1.00 88.25 98 THR A N 1
ATOM 724 C CA . THR A 1 98 ? -12.645 -0.692 -3.117 1.00 88.25 98 THR A CA 1
ATOM 725 C C . THR A 1 98 ? -11.276 -0.214 -3.594 1.00 88.25 98 THR A C 1
ATOM 727 O O . THR A 1 98 ? -10.893 -0.517 -4.720 1.00 88.25 98 THR A O 1
ATOM 730 N N . HIS A 1 99 ? -10.521 0.479 -2.733 1.00 91.00 99 HIS A N 1
ATOM 731 C CA . HIS A 1 99 ? -9.139 0.880 -3.006 1.00 91.00 99 HIS A CA 1
ATOM 732 C C . HIS A 1 99 ? -8.278 -0.333 -3.353 1.00 91.00 99 HIS A C 1
ATOM 734 O O . HIS A 1 99 ? -7.725 -0.367 -4.443 1.00 91.00 99 HIS A O 1
ATOM 740 N N . HIS A 1 100 ? -8.257 -1.377 -2.517 1.00 92.81 100 HIS A N 1
ATOM 741 C CA . HIS A 1 100 ? -7.469 -2.581 -2.800 1.00 92.81 100 HIS A CA 1
ATOM 742 C C . HIS A 1 100 ? -7.855 -3.257 -4.117 1.00 92.81 100 HIS A C 1
ATOM 744 O O . HIS A 1 100 ? -6.971 -3.670 -4.862 1.00 92.81 100 HIS A O 1
ATOM 750 N N . LEU A 1 101 ? -9.148 -3.345 -4.444 1.00 93.69 101 LEU A N 1
ATOM 751 C CA . LEU A 1 101 ? -9.595 -3.899 -5.725 1.00 93.69 101 LEU A CA 1
ATOM 752 C C . LEU A 1 101 ? -9.076 -3.078 -6.911 1.00 93.69 101 LEU A C 1
ATOM 754 O O . LEU A 1 101 ? -8.559 -3.645 -7.873 1.00 93.69 101 LEU A O 1
ATOM 758 N N . VAL A 1 102 ? -9.176 -1.749 -6.833 1.00 92.62 102 VAL A N 1
ATOM 759 C CA . VAL A 1 102 ? -8.653 -0.849 -7.868 1.00 92.62 102 VAL A CA 1
ATOM 760 C C . VAL A 1 102 ? -7.131 -0.964 -7.965 1.00 92.62 102 VAL A C 1
ATOM 762 O O . VAL A 1 102 ? -6.615 -1.120 -9.069 1.00 92.62 102 VAL A O 1
ATOM 765 N N . THR A 1 103 ? -6.412 -0.970 -6.842 1.00 93.25 103 THR A N 1
ATOM 766 C CA . THR A 1 103 ? -4.954 -1.140 -6.800 1.00 93.25 103 THR A CA 1
ATOM 767 C C . THR A 1 103 ? -4.529 -2.476 -7.403 1.00 93.25 103 THR A C 1
ATOM 769 O O . THR A 1 103 ? -3.608 -2.500 -8.211 1.00 93.25 103 THR A O 1
ATOM 772 N N . ILE A 1 104 ? -5.220 -3.584 -7.105 1.00 95.75 104 ILE A N 1
ATOM 773 C CA . ILE A 1 104 ? -4.944 -4.891 -7.727 1.00 95.75 104 ILE A CA 1
ATOM 774 C C . ILE A 1 104 ? -5.073 -4.790 -9.247 1.00 95.75 104 ILE A C 1
ATOM 776 O O . ILE A 1 104 ? -4.150 -5.182 -9.955 1.00 95.75 104 ILE A O 1
ATOM 780 N N . ILE A 1 105 ? -6.174 -4.224 -9.753 1.00 94.12 105 ILE A N 1
ATOM 781 C CA . ILE A 1 105 ? -6.396 -4.045 -11.197 1.00 94.12 105 ILE A CA 1
ATOM 782 C C . ILE A 1 105 ? -5.284 -3.190 -11.818 1.00 94.12 105 ILE A C 1
ATOM 784 O O . ILE A 1 105 ? -4.756 -3.545 -12.872 1.00 94.12 105 ILE A O 1
ATOM 788 N N . LEU A 1 106 ? -4.890 -2.096 -11.160 1.00 91.56 106 LEU A N 1
ATOM 789 C CA . LEU A 1 106 ? -3.797 -1.237 -11.614 1.00 91.56 106 LEU A CA 1
ATOM 790 C C . LEU A 1 106 ? -2.453 -1.970 -11.633 1.00 91.56 106 LEU A C 1
ATOM 792 O O . LEU A 1 106 ? -1.690 -1.786 -12.576 1.00 91.56 106 LEU A O 1
ATOM 796 N N . LEU A 1 107 ? -2.178 -2.835 -10.653 1.00 93.56 107 LEU A N 1
ATOM 797 C CA . LEU A 1 107 ? -0.947 -3.627 -10.564 1.00 93.56 107 LEU A CA 1
ATOM 798 C C . LEU A 1 107 ? -0.868 -4.765 -11.591 1.00 93.56 107 LEU A C 1
ATOM 800 O O . LEU A 1 107 ? 0.235 -5.195 -11.933 1.00 93.56 107 LEU A O 1
ATOM 804 N N . LEU A 1 108 ? -1.993 -5.208 -12.160 1.00 94.31 108 LEU A N 1
ATOM 805 C CA . LEU A 1 108 ? -1.973 -6.154 -13.282 1.00 94.31 108 LEU A CA 1
ATOM 806 C C . LEU A 1 108 ? -1.318 -5.551 -14.535 1.00 94.31 108 LEU A C 1
ATOM 808 O O . LEU A 1 108 ? -0.724 -6.282 -15.329 1.00 94.31 108 LEU A O 1
ATOM 812 N N . PHE A 1 109 ? -1.376 -4.226 -14.710 1.00 94.19 109 PHE A N 1
ATOM 813 C CA . PHE A 1 109 ? -0.746 -3.545 -15.841 1.00 94.19 109 PHE A CA 1
ATOM 814 C C . PHE A 1 109 ? 0.794 -3.650 -15.834 1.00 94.19 109 PHE A C 1
ATOM 816 O O . PHE A 1 109 ? 1.338 -4.202 -16.794 1.00 94.19 109 PHE A O 1
ATOM 823 N N . PRO A 1 110 ? 1.529 -3.212 -14.789 1.00 93.75 110 PRO A N 1
ATOM 824 C CA . PRO A 1 110 ? 2.978 -3.387 -14.724 1.00 93.75 110 PRO A CA 1
ATOM 825 C C . PRO A 1 110 ? 3.389 -4.863 -14.664 1.00 93.75 110 PRO A C 1
ATOM 827 O O . PRO A 1 110 ? 4.463 -5.202 -15.147 1.00 93.75 110 PRO A O 1
ATOM 830 N N . LEU A 1 111 ? 2.533 -5.764 -14.160 1.00 93.88 111 LEU A N 1
ATOM 831 C CA . LEU A 1 111 ? 2.784 -7.208 -14.231 1.00 93.88 111 LEU A CA 1
ATOM 832 C C . LEU A 1 111 ? 2.762 -7.731 -15.678 1.00 93.88 111 LEU A C 1
ATOM 834 O O . LEU A 1 111 ? 3.561 -8.589 -16.047 1.00 93.88 111 LEU A O 1
ATOM 838 N N . ARG A 1 112 ? 1.868 -7.196 -16.519 1.00 95.81 112 ARG A N 1
ATOM 839 C CA . ARG A 1 112 ? 1.771 -7.551 -17.941 1.00 95.81 112 ARG A CA 1
ATOM 840 C C . ARG A 1 112 ? 2.830 -6.866 -18.809 1.00 95.81 112 ARG A C 1
ATOM 842 O O . ARG A 1 112 ? 3.213 -7.432 -19.839 1.00 95.81 112 ARG A O 1
ATOM 849 N N . PHE A 1 113 ? 3.268 -5.667 -18.424 1.00 95.25 113 PHE A N 1
ATOM 850 C CA . PHE A 1 113 ? 4.232 -4.841 -19.151 1.00 95.25 113 PHE A CA 1
ATOM 851 C C . PHE A 1 113 ? 5.420 -4.463 -18.245 1.00 95.25 113 PHE A C 1
ATOM 853 O O . PHE A 1 113 ? 5.391 -3.412 -17.600 1.00 95.25 113 PHE A O 1
ATOM 860 N N . PRO A 1 114 ? 6.505 -5.263 -18.234 1.00 91.69 114 PRO A N 1
ATOM 861 C CA . PRO A 1 114 ? 7.608 -5.099 -17.282 1.00 91.69 114 PRO A CA 1
ATOM 862 C C . PRO A 1 114 ? 8.329 -3.744 -17.325 1.00 91.69 114 PRO A C 1
ATOM 864 O O . PRO A 1 114 ? 8.899 -3.305 -16.330 1.00 91.69 114 PRO A O 1
ATOM 867 N N . GLY A 1 115 ? 8.266 -3.026 -18.452 1.00 93.06 115 GLY A N 1
ATOM 868 C CA . GLY A 1 115 ? 8.814 -1.667 -18.560 1.00 93.06 115 GLY A CA 1
ATOM 869 C C . GLY A 1 115 ? 8.150 -0.643 -17.627 1.00 93.06 115 GLY A C 1
ATOM 870 O O . GLY A 1 115 ? 8.683 0.446 -17.437 1.00 93.06 115 GLY A O 1
ATOM 871 N N . PHE A 1 116 ? 7.008 -0.985 -17.023 1.00 93.44 116 PHE A N 1
ATOM 872 C CA . PHE A 1 116 ? 6.213 -0.093 -16.181 1.00 93.44 116 PHE A CA 1
ATOM 873 C C . PHE A 1 116 ? 6.319 -0.408 -14.676 1.00 93.44 116 PHE A C 1
ATOM 875 O O . PHE A 1 116 ? 5.623 0.215 -13.878 1.00 93.44 116 PHE A O 1
ATOM 882 N N . HIS A 1 117 ? 7.205 -1.310 -14.237 1.00 93.44 117 HIS A N 1
ATOM 883 C CA . HIS A 1 117 ? 7.341 -1.657 -12.810 1.00 93.44 117 HIS A CA 1
ATOM 884 C C . HIS A 1 117 ? 7.686 -0.466 -11.894 1.00 93.44 117 HIS A C 1
ATOM 886 O O . HIS A 1 117 ? 7.300 -0.447 -10.727 1.00 93.44 117 HIS A O 1
ATOM 892 N N . HIS A 1 118 ? 8.350 0.571 -12.412 1.00 93.00 118 HIS A N 1
ATOM 893 C CA . HIS A 1 118 ? 8.646 1.780 -11.637 1.00 93.00 118 HIS A CA 1
ATOM 894 C C . HIS A 1 118 ? 7.385 2.541 -11.200 1.00 93.00 118 HIS A C 1
ATOM 896 O O . HIS A 1 118 ? 7.416 3.220 -10.175 1.00 93.00 118 HIS A O 1
ATOM 902 N N . TYR A 1 119 ? 6.266 2.410 -11.924 1.00 92.88 119 TYR A N 1
ATOM 903 C CA . TYR A 1 119 ? 4.992 3.002 -11.508 1.00 92.88 119 TYR A CA 1
ATOM 904 C C . TYR A 1 119 ? 4.460 2.358 -10.229 1.00 92.88 119 TYR A C 1
ATOM 906 O O . TYR A 1 119 ? 3.916 3.066 -9.388 1.00 92.88 119 TYR A O 1
ATOM 914 N N . THR A 1 120 ? 4.696 1.059 -10.023 1.00 95.25 120 THR A N 1
ATOM 915 C CA . THR A 1 120 ? 4.374 0.405 -8.750 1.00 95.25 120 THR A CA 1
ATOM 916 C C . THR A 1 120 ? 5.220 0.950 -7.607 1.00 95.25 120 THR A C 1
ATOM 918 O O . THR A 1 120 ? 4.701 1.148 -6.516 1.00 95.25 120 THR A O 1
ATOM 921 N N . CYS A 1 121 ? 6.500 1.250 -7.838 1.00 95.31 121 CYS A N 1
ATOM 922 C CA . CYS A 1 121 ? 7.327 1.869 -6.803 1.00 95.31 121 CYS A CA 1
ATOM 923 C C . CYS A 1 121 ? 6.824 3.275 -6.429 1.00 95.31 121 CYS A C 1
ATOM 925 O O . CYS A 1 121 ? 6.839 3.638 -5.256 1.00 95.31 121 CYS A O 1
ATOM 927 N N . TRP A 1 122 ? 6.356 4.062 -7.405 1.00 94.12 122 TRP A N 1
ATOM 928 C CA . TRP A 1 122 ? 5.719 5.355 -7.133 1.00 94.12 122 TRP A CA 1
ATOM 929 C C . TRP A 1 122 ? 4.415 5.209 -6.347 1.00 94.12 122 TRP A C 1
ATOM 931 O O . TRP A 1 122 ? 4.203 5.952 -5.392 1.00 94.12 122 TRP A O 1
ATOM 941 N N . ASP A 1 123 ? 3.574 4.245 -6.718 1.00 91.69 123 ASP A N 1
ATOM 942 C CA . ASP A 1 123 ? 2.323 3.939 -6.017 1.00 91.69 123 ASP A CA 1
ATOM 943 C C . ASP A 1 123 ? 2.586 3.501 -4.565 1.00 91.69 123 ASP A C 1
ATOM 945 O O . ASP A 1 123 ? 2.037 4.050 -3.617 1.00 91.69 123 ASP A O 1
ATOM 949 N N . ALA A 1 124 ? 3.553 2.615 -4.345 1.00 91.44 124 ALA A N 1
ATOM 950 C CA . ALA A 1 124 ? 3.920 2.163 -3.007 1.00 91.44 124 ALA A CA 1
ATOM 951 C C . ALA A 1 124 ? 4.462 3.283 -2.092 1.00 91.44 124 ALA A C 1
ATOM 953 O O . ALA A 1 124 ? 4.325 3.203 -0.870 1.00 91.44 124 ALA A O 1
ATOM 954 N N . ILE A 1 125 ? 5.036 4.361 -2.643 1.00 90.81 125 ILE A N 1
ATOM 955 C CA . ILE A 1 125 ? 5.430 5.537 -1.848 1.00 90.81 125 ILE A CA 1
ATOM 956 C C . ILE A 1 125 ? 4.205 6.285 -1.317 1.00 90.81 125 ILE A C 1
ATOM 958 O O . ILE A 1 125 ? 4.260 6.819 -0.207 1.00 90.81 125 ILE A O 1
ATOM 962 N N . VAL A 1 126 ? 3.087 6.314 -2.051 1.00 88.00 126 VAL A N 1
ATOM 963 C CA . VAL A 1 126 ? 1.882 7.015 -1.577 1.00 88.00 126 VAL A CA 1
ATOM 964 C C . VAL A 1 126 ? 1.279 6.338 -0.345 1.00 88.00 126 VAL A C 1
ATOM 966 O O . VAL A 1 126 ? 0.709 7.018 0.510 1.00 88.00 126 VAL A O 1
ATOM 969 N N . GLU A 1 127 ? 1.498 5.029 -0.195 1.00 86.19 127 GLU A N 1
ATOM 970 C CA . GLU A 1 127 ? 1.053 4.230 0.953 1.00 86.19 127 GLU A CA 1
ATOM 971 C C . GLU A 1 127 ? 1.836 4.520 2.243 1.00 86.19 127 GLU A C 1
ATOM 973 O O . GLU A 1 127 ? 1.389 4.189 3.344 1.00 86.19 127 GLU A O 1
ATOM 978 N N . ILE A 1 128 ? 2.957 5.246 2.160 1.00 83.19 128 ILE A N 1
ATOM 979 C CA . ILE A 1 128 ? 3.629 5.791 3.348 1.00 83.19 128 ILE A CA 1
ATOM 980 C C . ILE A 1 128 ? 2.692 6.762 4.095 1.00 83.19 128 ILE A C 1
ATOM 982 O O . ILE A 1 128 ? 2.735 6.852 5.325 1.00 83.19 128 ILE A O 1
ATOM 986 N N . ASN A 1 129 ? 1.773 7.436 3.391 1.00 83.50 129 ASN A N 1
ATOM 987 C CA . ASN A 1 129 ? 0.747 8.252 4.044 1.00 83.50 129 ASN A CA 1
ATOM 988 C C . ASN A 1 129 ? -0.176 7.389 4.915 1.00 83.50 129 ASN A C 1
ATOM 990 O O . ASN A 1 129 ? -0.465 7.741 6.064 1.00 83.50 129 ASN A O 1
ATOM 994 N N . THR A 1 130 ? -0.582 6.228 4.397 1.00 84.31 130 THR A N 1
ATOM 995 C CA . THR A 1 130 ? -1.369 5.224 5.121 1.00 84.31 130 THR A CA 1
ATOM 996 C C . THR A 1 130 ? -0.615 4.719 6.349 1.00 84.31 130 THR A C 1
ATOM 998 O O . THR A 1 130 ? -1.184 4.691 7.444 1.00 84.31 130 THR A O 1
ATOM 1001 N N . PHE A 1 131 ? 0.686 4.433 6.218 1.00 85.75 131 PHE A N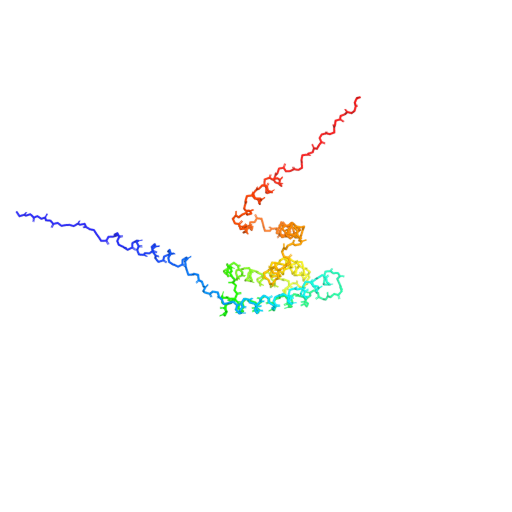 1
ATOM 1002 C CA . PHE A 1 131 ? 1.548 4.072 7.348 1.00 85.75 131 PHE A CA 1
ATOM 1003 C C . PHE A 1 131 ? 1.495 5.113 8.473 1.00 85.75 131 PHE A C 1
ATOM 1005 O O . PHE A 1 131 ? 1.265 4.761 9.631 1.00 85.75 131 PHE A O 1
ATOM 1012 N N . PHE A 1 132 ? 1.645 6.401 8.158 1.00 81.75 132 PHE A N 1
ATOM 1013 C CA . PHE A 1 132 ? 1.602 7.444 9.182 1.00 81.75 132 PHE A CA 1
ATOM 1014 C C . PHE A 1 132 ? 0.221 7.583 9.829 1.00 81.75 132 PHE A C 1
ATOM 1016 O O . PHE A 1 132 ? 0.131 7.810 11.040 1.00 81.75 132 PHE A O 1
ATOM 1023 N N . MET A 1 133 ? -0.864 7.404 9.070 1.00 82.69 133 MET A N 1
ATOM 1024 C CA . MET A 1 133 ? -2.210 7.364 9.649 1.00 82.69 133 MET A CA 1
ATOM 1025 C C . MET A 1 133 ? -2.353 6.219 10.658 1.00 82.69 133 MET A C 1
ATOM 1027 O O . MET A 1 133 ? -2.873 6.439 11.754 1.00 82.69 133 MET A O 1
ATOM 1031 N N . ILE A 1 134 ? -1.848 5.027 10.328 1.00 84.75 134 ILE A N 1
ATOM 1032 C CA . ILE A 1 134 ? -1.851 3.851 11.211 1.00 84.75 134 ILE A CA 1
ATOM 1033 C C . ILE A 1 134 ? -0.974 4.093 12.448 1.00 84.75 134 ILE A C 1
ATOM 1035 O O . ILE A 1 134 ? -1.429 3.897 13.578 1.00 84.75 134 ILE A O 1
ATOM 1039 N N . ALA A 1 135 ? 0.245 4.605 12.263 1.00 82.31 135 ALA A N 1
ATOM 1040 C CA . ALA A 1 135 ? 1.178 4.909 13.345 1.00 82.31 135 ALA A CA 1
ATOM 1041 C C . ALA A 1 135 ? 0.558 5.859 14.381 1.00 82.31 135 ALA A C 1
ATOM 1043 O O . ALA A 1 135 ? 0.615 5.610 15.585 1.00 82.31 135 ALA A O 1
ATOM 1044 N N . ARG A 1 136 ? -0.139 6.908 13.928 1.00 80.12 136 ARG A N 1
ATOM 1045 C CA . ARG A 1 136 ? -0.835 7.853 14.817 1.00 80.12 136 ARG A CA 1
ATOM 1046 C C . ARG A 1 136 ? -1.958 7.216 15.636 1.00 80.12 136 ARG A C 1
ATOM 1048 O O . ARG A 1 136 ? -2.269 7.722 16.716 1.00 80.12 136 ARG A O 1
ATOM 1055 N N . ARG A 1 137 ? -2.593 6.150 15.137 1.00 81.50 137 ARG A N 1
ATOM 1056 C CA . ARG A 1 137 ? -3.604 5.394 15.895 1.00 81.50 137 ARG A CA 1
ATOM 1057 C C . ARG A 1 137 ? -2.960 4.536 16.980 1.00 81.50 137 ARG A C 1
ATOM 1059 O O . ARG A 1 137 ? -3.502 4.464 18.080 1.00 81.50 137 ARG A O 1
ATOM 1066 N N . GLN A 1 138 ? -1.808 3.932 16.687 1.00 82.00 138 GLN A N 1
ATOM 1067 C CA . GLN A 1 138 ? -1.097 3.047 17.614 1.00 82.00 138 GLN A CA 1
ATOM 1068 C C . GLN A 1 138 ? -0.291 3.806 18.682 1.00 82.00 138 GLN A C 1
ATOM 1070 O O . GLN A 1 138 ? -0.174 3.321 19.807 1.00 82.00 138 GLN A O 1
ATOM 1075 N N . PHE A 1 139 ? 0.194 5.017 18.381 1.00 80.00 139 PHE A N 1
ATOM 1076 C CA . PHE A 1 139 ? 1.004 5.837 19.296 1.00 80.00 139 PHE A CA 1
ATOM 1077 C C . PHE A 1 139 ? 0.334 7.179 19.659 1.00 80.00 139 PHE A C 1
ATOM 1079 O O . PHE A 1 139 ? 0.853 8.253 19.343 1.00 80.00 139 PHE A O 1
ATOM 1086 N N . PRO A 1 140 ? -0.804 7.179 20.380 1.00 66.56 140 PRO A N 1
ATOM 1087 C CA . PRO A 1 140 ? -1.505 8.413 20.748 1.00 66.56 140 PRO A CA 1
ATOM 1088 C C . PRO A 1 140 ? -0.672 9.346 21.646 1.00 66.56 140 PRO A C 1
ATOM 1090 O O . PRO A 1 140 ? -0.906 10.553 21.648 1.00 66.56 140 PRO A O 1
ATOM 1093 N N . ALA A 1 141 ? 0.322 8.818 22.370 1.00 60.19 141 ALA A N 1
ATOM 1094 C CA . ALA A 1 141 ? 1.231 9.598 23.212 1.00 60.19 141 ALA A CA 1
ATOM 1095 C C . ALA A 1 141 ? 2.103 10.593 22.415 1.00 60.19 141 ALA A C 1
ATOM 1097 O O . ALA A 1 141 ? 2.457 11.646 22.940 1.00 60.19 141 ALA A O 1
ATOM 1098 N N . GLN A 1 142 ? 2.387 10.315 21.136 1.00 57.44 142 GLN A N 1
ATOM 1099 C CA . GLN A 1 142 ? 3.201 11.180 20.271 1.00 57.44 142 GLN A CA 1
ATOM 1100 C C . GLN A 1 142 ? 2.417 12.365 19.668 1.00 57.44 142 GLN A C 1
ATOM 1102 O O . GLN A 1 142 ? 3.021 13.268 19.094 1.00 57.44 142 GLN A O 1
ATOM 1107 N N . ARG A 1 143 ? 1.084 12.437 19.845 1.00 54.91 143 ARG A N 1
ATOM 1108 C CA . ARG A 1 143 ? 0.255 13.554 19.335 1.00 54.91 143 ARG A CA 1
ATOM 1109 C C . ARG A 1 143 ? 0.589 14.920 19.940 1.00 54.91 143 ARG A C 1
ATOM 1111 O O . ARG A 1 143 ? 0.219 15.929 19.353 1.00 54.91 143 ARG A O 1
ATOM 1118 N N . LYS A 1 144 ? 1.250 14.973 21.100 1.00 51.59 144 LYS A N 1
ATOM 1119 C CA . LYS A 1 144 ? 1.524 16.234 21.808 1.00 51.59 144 LYS A CA 1
ATOM 1120 C C . LYS A 1 144 ? 2.713 17.033 21.241 1.00 51.59 144 LYS A C 1
ATOM 1122 O O . LYS A 1 144 ? 2.927 18.144 21.703 1.00 51.59 144 LYS A O 1
ATOM 1127 N N . GLY A 1 145 ? 3.478 16.495 20.280 1.00 50.50 145 GLY A N 1
ATOM 1128 C CA . GLY A 1 145 ? 4.807 17.032 19.947 1.00 50.50 145 GLY A CA 1
ATOM 1129 C C . GLY A 1 145 ? 5.045 17.616 18.550 1.00 50.50 145 GLY A C 1
ATOM 1130 O O . GLY A 1 145 ? 6.088 18.231 18.363 1.00 50.50 145 GLY A O 1
ATOM 1131 N N . CYS A 1 146 ? 4.173 17.445 17.548 1.00 46.66 146 CYS A N 1
ATOM 1132 C CA . CYS A 1 146 ? 4.527 17.891 16.190 1.00 46.66 146 CYS A CA 1
ATOM 1133 C C . CYS A 1 146 ? 3.307 18.246 15.324 1.00 46.66 146 CYS A C 1
ATOM 1135 O O . CYS A 1 146 ? 2.675 17.361 14.751 1.00 46.66 146 CYS A O 1
ATOM 1137 N N . SER A 1 147 ? 2.985 19.542 15.199 1.00 54.53 147 SER A N 1
ATOM 1138 C CA . SER A 1 147 ? 1.977 20.033 14.240 1.00 54.53 147 SER A CA 1
ATOM 1139 C C . SER A 1 147 ? 2.510 20.107 12.801 1.00 54.53 147 SER A C 1
ATOM 1141 O O . SER A 1 147 ? 1.734 20.042 11.853 1.00 54.53 147 SER A O 1
ATOM 1143 N N . THR A 1 148 ? 3.833 20.165 12.615 1.00 53.78 148 THR A N 1
ATOM 1144 C CA . THR A 1 148 ? 4.490 20.265 11.300 1.00 53.78 148 THR A CA 1
ATOM 1145 C C . THR A 1 148 ? 4.315 19.005 10.447 1.00 53.78 148 THR A C 1
ATOM 1147 O O . THR A 1 148 ? 4.189 19.087 9.227 1.00 53.78 148 THR A O 1
ATOM 1150 N N . PHE A 1 149 ? 4.260 17.831 11.082 1.00 52.12 149 PHE A N 1
ATOM 1151 C CA . PHE A 1 149 ? 4.149 16.546 10.388 1.00 52.12 149 PHE A CA 1
ATOM 1152 C C . PHE A 1 149 ? 2.774 16.353 9.719 1.00 52.12 149 PHE A C 1
ATOM 1154 O O . PHE A 1 149 ? 2.678 15.769 8.640 1.00 52.12 149 PHE A O 1
ATOM 1161 N N . ASP A 1 150 ? 1.717 16.913 10.315 1.00 54.41 150 ASP A N 1
ATOM 1162 C CA . ASP A 1 150 ? 0.346 16.840 9.796 1.00 54.41 150 ASP A CA 1
ATOM 1163 C C . ASP A 1 150 ? 0.157 17.650 8.508 1.00 54.41 150 ASP A C 1
ATOM 1165 O O . ASP A 1 150 ? -0.562 17.221 7.602 1.00 54.41 150 ASP A O 1
ATOM 1169 N N . THR A 1 151 ? 0.832 18.794 8.397 1.00 54.72 151 THR A N 1
ATOM 1170 C CA . THR A 1 151 ? 0.781 19.653 7.206 1.00 54.72 151 THR A CA 1
ATOM 1171 C C . THR A 1 151 ? 1.480 18.997 6.016 1.00 54.72 151 THR A C 1
ATOM 1173 O O . THR A 1 151 ? 0.951 18.992 4.907 1.00 54.72 151 THR A O 1
ATOM 1176 N N . ILE A 1 152 ? 2.631 18.369 6.265 1.00 51.56 152 ILE A N 1
ATOM 1177 C CA . ILE A 1 152 ? 3.429 17.647 5.267 1.00 51.56 152 ILE A CA 1
ATOM 1178 C C . ILE A 1 152 ? 2.607 16.486 4.686 1.00 51.56 152 ILE A C 1
ATOM 1180 O O . ILE A 1 152 ? 2.388 16.432 3.478 1.00 51.56 152 ILE A O 1
ATOM 1184 N N . LEU A 1 153 ? 2.043 15.621 5.533 1.00 50.94 153 LEU A N 1
ATOM 1185 C CA . LEU A 1 153 ? 1.198 14.492 5.112 1.00 50.94 153 LEU A CA 1
ATOM 1186 C C . LEU A 1 153 ? -0.022 14.904 4.276 1.00 50.94 153 LEU A C 1
ATOM 1188 O O . LEU A 1 153 ? -0.319 14.275 3.254 1.00 50.94 153 LEU A O 1
ATOM 1192 N N . LYS A 1 154 ? -0.713 15.980 4.679 1.00 52.09 154 LYS A N 1
ATOM 1193 C CA . LYS A 1 154 ? -1.843 16.537 3.915 1.00 52.09 154 LYS A CA 1
ATOM 1194 C C . LYS A 1 154 ? -1.402 16.995 2.517 1.00 52.09 154 LYS A C 1
ATOM 1196 O O . LYS A 1 154 ? -2.122 16.770 1.546 1.00 52.09 154 LYS A O 1
ATOM 1201 N N . GLN A 1 155 ? -0.217 17.591 2.399 1.00 47.22 155 GLN A N 1
ATOM 1202 C CA . GLN A 1 155 ? 0.281 18.141 1.141 1.00 47.22 155 GLN A CA 1
ATOM 1203 C C . GLN A 1 155 ? 0.738 17.051 0.155 1.00 47.22 155 GLN A C 1
ATOM 1205 O O . GLN A 1 155 ? 0.348 17.098 -1.012 1.00 47.22 155 GLN A O 1
ATOM 1210 N N . TYR A 1 156 ? 1.458 16.018 0.615 1.00 42.44 156 TYR A N 1
ATOM 1211 C CA . TYR A 1 156 ? 1.905 14.911 -0.250 1.00 42.44 156 TYR A CA 1
ATOM 1212 C C . TYR A 1 156 ? 0.753 14.028 -0.751 1.00 42.44 156 TYR A C 1
ATOM 1214 O O . TYR A 1 156 ? 0.771 13.601 -1.908 1.00 42.44 156 TYR A O 1
ATOM 1222 N N . THR A 1 157 ? -0.276 13.804 0.077 1.00 44.50 157 THR A N 1
ATOM 1223 C CA . THR A 1 157 ? -1.472 13.036 -0.318 1.00 44.50 157 THR A CA 1
ATOM 1224 C C . THR A 1 157 ? -2.215 13.728 -1.469 1.00 44.50 157 THR A C 1
ATOM 1226 O O . THR A 1 157 ? -2.548 13.089 -2.465 1.00 44.50 157 THR A O 1
ATOM 1229 N N . CYS A 1 158 ? -2.403 15.052 -1.399 1.00 38.12 158 CYS A N 1
ATOM 1230 C CA . CYS A 1 158 ? -3.033 15.820 -2.479 1.00 38.12 158 CYS A CA 1
ATOM 1231 C C . CYS A 1 158 ? -2.185 15.846 -3.761 1.00 38.12 158 CYS A C 1
ATOM 1233 O O . CYS A 1 158 ? -2.725 15.793 -4.865 1.00 38.12 158 CYS A O 1
ATOM 1235 N N . GLN A 1 159 ? -0.858 15.909 -3.642 1.00 36.03 159 GLN A N 1
ATOM 1236 C CA . GLN A 1 159 ? 0.026 16.091 -4.795 1.00 36.03 159 GLN A CA 1
ATOM 1237 C C . GLN A 1 159 ? 0.204 14.812 -5.631 1.00 36.03 159 GLN A C 1
ATOM 1239 O O . GLN A 1 159 ? 0.303 14.895 -6.857 1.00 36.03 159 GLN A O 1
ATOM 1244 N N . CYS A 1 160 ? 0.167 13.631 -5.004 1.00 40.25 160 CYS A N 1
ATOM 1245 C CA . CYS A 1 160 ? 0.224 12.350 -5.720 1.00 40.25 160 CYS A CA 1
ATOM 1246 C C . CYS A 1 160 ? -1.064 12.062 -6.512 1.00 40.25 160 CYS A C 1
ATOM 1248 O O . CYS A 1 160 ? -0.991 11.543 -7.626 1.00 40.25 160 CYS A O 1
ATOM 1250 N N . ILE A 1 161 ? -2.226 12.480 -5.992 1.00 41.75 161 ILE A N 1
ATOM 1251 C CA . ILE A 1 161 ? -3.533 12.365 -6.666 1.00 41.75 161 ILE A CA 1
ATOM 1252 C C . ILE A 1 161 ? -3.607 13.280 -7.903 1.00 41.75 161 ILE A C 1
ATOM 1254 O O . ILE A 1 161 ? -4.142 12.887 -8.936 1.00 41.75 161 ILE A O 1
ATOM 1258 N N . ILE A 1 162 ? -3.022 14.482 -7.840 1.00 40.22 162 ILE A N 1
ATOM 1259 C CA . ILE A 1 162 ? -3.006 15.426 -8.973 1.00 40.22 162 ILE A CA 1
ATOM 1260 C C . ILE A 1 162 ? -2.091 14.933 -10.106 1.00 40.22 162 ILE A C 1
ATOM 1262 O O . ILE A 1 162 ? -2.407 15.112 -11.282 1.00 40.22 162 ILE A O 1
ATOM 1266 N N . ARG A 1 163 ? -0.962 14.290 -9.782 1.00 35.56 163 ARG A N 1
ATOM 1267 C CA . ARG A 1 163 ? 0.043 13.881 -10.782 1.00 35.56 163 ARG A CA 1
ATOM 1268 C C . ARG A 1 163 ? -0.262 12.543 -11.470 1.00 35.56 163 ARG A C 1
ATOM 1270 O O . ARG A 1 163 ? 0.308 12.270 -12.520 1.00 35.56 163 ARG A O 1
ATOM 1277 N N . SER A 1 164 ? -1.178 11.744 -10.920 1.00 40.28 164 SER A N 1
ATOM 1278 C CA . SER A 1 164 ? -1.644 10.470 -11.494 1.00 40.28 164 SER A CA 1
ATOM 1279 C C . SER A 1 164 ? -2.806 10.622 -12.494 1.00 40.28 164 SER A C 1
ATOM 1281 O O . SER A 1 164 ? -3.291 9.630 -13.029 1.00 40.28 164 SER A O 1
ATOM 1283 N N . GLY A 1 165 ? -3.239 11.851 -12.813 1.00 34.72 165 GLY A N 1
ATOM 1284 C CA . GLY A 1 165 ? -4.163 12.116 -13.928 1.00 34.72 165 GLY A CA 1
ATOM 1285 C C . GLY A 1 165 ? -5.624 11.699 -13.702 1.00 34.72 165 GLY A C 1
ATOM 1286 O O . GLY A 1 165 ? -6.455 11.896 -14.589 1.00 34.72 165 GLY A O 1
ATOM 1287 N N . LEU A 1 166 ? -5.987 11.183 -12.521 1.00 40.62 166 LEU A N 1
ATOM 1288 C CA . LEU A 1 166 ? -7.384 10.936 -12.155 1.00 40.62 166 LEU A CA 1
ATOM 1289 C C . LEU A 1 166 ? -8.063 12.250 -11.739 1.00 40.62 166 LEU A C 1
ATOM 1291 O O . LEU A 1 166 ? -8.169 12.599 -10.568 1.00 40.62 166 LEU A O 1
ATOM 1295 N N . HIS A 1 167 ? -8.581 12.982 -12.723 1.00 36.66 167 HIS A N 1
ATOM 1296 C CA . HIS A 1 167 ? -9.235 14.288 -12.548 1.00 36.66 167 HIS A CA 1
ATOM 1297 C C . HIS A 1 167 ? -10.586 14.244 -11.786 1.00 36.66 167 HIS A C 1
ATOM 1299 O O . HIS A 1 167 ? -11.311 15.239 -11.743 1.00 36.66 167 HIS A O 1
ATOM 1305 N N . LYS A 1 168 ? -10.965 13.092 -11.211 1.00 38.28 168 LYS A N 1
ATOM 1306 C CA . LYS A 1 168 ? -12.220 12.876 -10.471 1.00 38.28 168 LYS A CA 1
ATOM 1307 C C . LYS A 1 168 ? -12.033 11.896 -9.307 1.00 38.28 168 LYS A C 1
ATOM 1309 O O . LYS A 1 168 ? -12.707 10.873 -9.247 1.00 38.28 168 LYS A O 1
ATOM 1314 N N . THR A 1 169 ? -11.138 12.201 -8.373 1.00 38.12 169 THR A N 1
ATOM 1315 C CA . THR A 1 169 ? -11.071 11.456 -7.107 1.00 38.12 169 THR A CA 1
ATOM 1316 C C . THR A 1 169 ? -11.752 12.258 -6.005 1.00 38.12 169 THR A C 1
ATOM 1318 O O . THR A 1 169 ? -11.412 13.414 -5.754 1.00 38.12 169 THR A O 1
ATOM 1321 N N . ILE A 1 170 ? -12.744 11.639 -5.362 1.00 38.66 170 ILE A N 1
ATOM 1322 C CA . ILE A 1 170 ? -13.419 12.157 -4.171 1.00 38.66 170 ILE A CA 1
ATOM 1323 C C . ILE A 1 170 ? -12.373 12.248 -3.057 1.00 38.66 170 ILE A C 1
ATOM 1325 O O . ILE A 1 170 ? -11.933 11.234 -2.518 1.00 38.66 170 ILE A O 1
ATOM 1329 N N . VAL A 1 171 ? -11.963 13.468 -2.716 1.00 41.00 171 VAL A N 1
ATOM 1330 C CA . VAL A 1 171 ? -11.160 13.726 -1.521 1.00 41.00 171 VAL A CA 1
ATOM 1331 C C . VAL A 1 171 ? -12.088 13.550 -0.320 1.00 41.00 171 VAL A C 1
ATOM 1333 O O . VAL A 1 171 ? -12.930 14.405 -0.050 1.00 41.00 171 VAL A O 1
ATOM 1336 N N . ILE A 1 172 ? -11.980 12.422 0.386 1.00 37.72 172 ILE A N 1
ATOM 1337 C CA . ILE A 1 172 ? -12.740 12.193 1.620 1.00 37.72 172 ILE A CA 1
ATOM 1338 C C . ILE A 1 172 ? -12.074 13.007 2.735 1.00 37.72 172 ILE A C 1
ATOM 1340 O O . ILE A 1 172 ? -11.199 12.531 3.458 1.00 37.72 172 ILE A O 1
ATOM 1344 N N . CYS A 1 173 ? -12.466 14.273 2.853 1.00 33.03 173 CYS A N 1
ATOM 1345 C CA . CYS A 1 173 ? -12.175 15.075 4.032 1.00 33.03 173 CYS A C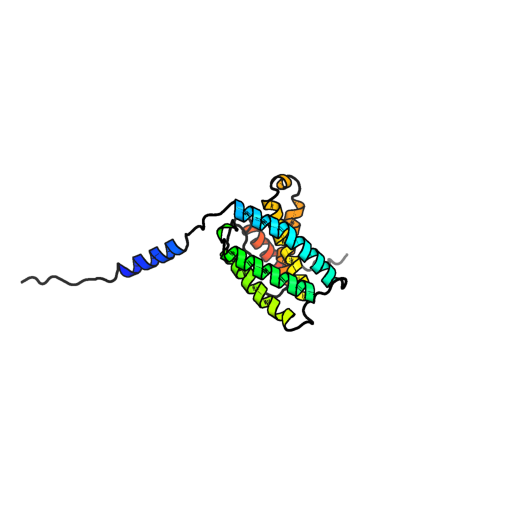A 1
ATOM 1346 C C . CYS A 1 173 ? -13.122 14.659 5.163 1.00 33.03 173 CYS A C 1
ATOM 1348 O O . CYS A 1 173 ? -14.328 14.579 4.966 1.00 33.03 173 CYS A O 1
ATOM 1350 N N . ASN A 1 174 ? -12.585 14.429 6.361 1.00 34.78 174 ASN A N 1
ATOM 1351 C CA . ASN A 1 174 ? -13.395 14.415 7.582 1.00 34.78 174 ASN A CA 1
ATOM 1352 C C . ASN A 1 174 ? -14.070 15.795 7.760 1.00 34.78 174 ASN A C 1
ATOM 1354 O O . ASN A 1 174 ? -13.460 16.795 7.375 1.00 34.78 174 ASN A O 1
ATOM 1358 N N . ASP A 1 175 ? -15.267 15.867 8.352 1.00 39.00 175 ASP A N 1
ATOM 1359 C CA . ASP A 1 175 ? -16.130 17.070 8.375 1.00 39.00 175 ASP A CA 1
ATOM 1360 C C . ASP A 1 175 ? -15.421 18.336 8.897 1.00 39.00 175 ASP A C 1
ATOM 1362 O O . ASP A 1 175 ? -15.665 19.441 8.419 1.00 39.00 175 ASP A O 1
ATOM 1366 N N . ASN A 1 176 ? -14.449 18.178 9.799 1.00 42.47 176 ASN A N 1
ATOM 1367 C CA . ASN A 1 176 ? -13.660 19.287 10.349 1.00 42.47 176 ASN A CA 1
ATOM 1368 C C . ASN A 1 176 ? -12.627 19.881 9.364 1.00 42.47 176 ASN A C 1
ATOM 1370 O O . ASN A 1 176 ? -12.090 20.952 9.617 1.00 42.47 176 ASN A O 1
ATOM 1374 N N . ASN A 1 177 ? -12.332 19.191 8.257 1.00 44.72 177 ASN A N 1
ATOM 1375 C CA . ASN A 1 177 ? -11.313 19.552 7.262 1.00 44.72 177 ASN A CA 1
ATOM 1376 C C . ASN A 1 177 ? -11.908 19.867 5.874 1.00 44.72 177 ASN A C 1
ATOM 1378 O O . ASN A 1 177 ? -11.171 20.279 4.977 1.00 44.72 177 ASN A O 1
ATOM 1382 N N . ALA A 1 178 ? -13.214 19.662 5.662 1.00 45.97 178 ALA A N 1
ATOM 1383 C CA . ALA A 1 178 ? -13.859 19.886 4.365 1.00 45.97 178 ALA A CA 1
ATOM 1384 C C . ALA A 1 178 ? -13.803 21.366 3.937 1.00 45.97 178 ALA A C 1
ATOM 1386 O O . ALA A 1 178 ? -13.606 21.681 2.761 1.00 45.97 178 ALA A O 1
ATOM 1387 N N . THR A 1 179 ? -13.887 22.279 4.906 1.00 50.38 179 THR A N 1
ATOM 1388 C CA . THR A 1 179 ? -13.811 23.729 4.685 1.00 50.38 179 THR A CA 1
ATOM 1389 C C . THR A 1 179 ? -12.419 24.174 4.223 1.00 50.38 179 THR A C 1
ATOM 1391 O O . THR A 1 179 ? -12.314 25.041 3.358 1.00 50.38 179 THR A O 1
ATOM 1394 N N . GLU A 1 180 ? -11.353 23.550 4.740 1.00 49.91 180 GLU A N 1
ATOM 1395 C CA . GLU A 1 180 ? -9.957 23.853 4.377 1.00 49.91 180 GLU A CA 1
ATOM 1396 C C . GLU A 1 180 ? -9.571 23.308 2.993 1.00 49.91 180 GLU A C 1
ATOM 1398 O O . GLU A 1 180 ? -8.828 23.943 2.246 1.00 49.91 180 GLU A O 1
ATOM 1403 N N . ALA A 1 181 ? -10.087 22.136 2.615 1.00 46.25 181 ALA A N 1
ATOM 1404 C CA . ALA A 1 181 ? -9.855 21.586 1.280 1.00 46.25 181 ALA A CA 1
ATOM 1405 C C . ALA A 1 181 ? -10.575 22.405 0.194 1.00 46.25 181 ALA A C 1
ATOM 1407 O O . ALA A 1 181 ? -10.030 22.627 -0.891 1.00 46.25 181 ALA A O 1
ATOM 1408 N N . GLY A 1 182 ? -11.774 22.916 0.501 1.00 52.56 182 GLY A N 1
ATOM 1409 C CA . GLY A 1 182 ? -12.529 23.795 -0.393 1.00 52.56 182 GLY A CA 1
ATOM 1410 C C . GLY A 1 182 ? -11.847 25.144 -0.652 1.00 52.56 182 GLY A C 1
ATOM 1411 O O . GLY A 1 182 ? -11.910 25.657 -1.772 1.00 52.56 182 GLY A O 1
ATOM 1412 N N . THR A 1 183 ? -11.163 25.720 0.343 1.00 52.78 183 THR A N 1
ATOM 1413 C CA . THR A 1 183 ? -10.400 26.968 0.165 1.00 52.78 183 THR A CA 1
ATOM 1414 C C . THR A 1 183 ? -9.131 26.753 -0.655 1.00 52.78 183 THR A C 1
ATOM 1416 O O . THR A 1 183 ? -8.862 27.558 -1.546 1.00 52.78 183 THR A O 1
ATOM 1419 N N . TRP A 1 184 ? -8.417 25.640 -0.456 1.00 45.72 184 TRP A N 1
ATOM 1420 C CA . TRP A 1 184 ? -7.251 25.279 -1.272 1.00 45.72 184 TRP A CA 1
ATOM 1421 C C . TRP A 1 184 ? -7.599 25.078 -2.751 1.00 45.72 184 TRP A C 1
ATOM 1423 O O . TRP A 1 184 ? -6.932 25.646 -3.615 1.00 45.72 184 TRP A O 1
ATOM 1433 N N . PHE A 1 185 ? -8.683 24.357 -3.062 1.00 49.62 185 PHE A N 1
ATOM 1434 C CA . PHE A 1 185 ? -9.132 24.180 -4.450 1.00 49.62 185 PHE A CA 1
ATOM 1435 C C . PHE A 1 185 ? -9.478 25.514 -5.128 1.00 49.62 185 PHE A C 1
ATOM 1437 O O . PHE A 1 185 ? -9.112 25.730 -6.284 1.00 49.62 185 PHE A O 1
ATOM 1444 N N . LYS A 1 186 ? -10.124 26.442 -4.405 1.00 52.47 186 LYS A N 1
ATOM 1445 C CA . LYS A 1 186 ? -10.393 27.799 -4.914 1.00 52.47 186 LYS A CA 1
ATOM 1446 C C . LYS A 1 186 ? -9.109 28.591 -5.170 1.00 52.47 186 LYS A C 1
ATOM 1448 O O . LYS A 1 186 ? -9.048 29.341 -6.141 1.00 52.47 186 LYS A O 1
ATOM 1453 N N . GLN A 1 187 ? -8.089 28.419 -4.333 1.00 49.22 187 GLN A N 1
ATOM 1454 C CA . GLN A 1 187 ? -6.812 29.119 -4.470 1.00 49.22 187 GLN A CA 1
ATOM 1455 C C . GLN A 1 187 ? -5.988 28.576 -5.646 1.00 49.22 187 GLN A C 1
ATOM 1457 O O . GLN A 1 187 ? -5.466 29.358 -6.439 1.00 49.22 187 GLN A O 1
ATOM 1462 N N . SER A 1 188 ? -5.943 27.256 -5.838 1.00 47.12 188 SER A N 1
ATOM 1463 C CA . SER A 1 188 ? -5.237 26.630 -6.965 1.00 47.12 188 SER A CA 1
ATOM 1464 C C . SER A 1 188 ? -5.924 26.862 -8.317 1.00 47.12 188 SER A C 1
ATOM 1466 O O . SER A 1 188 ? -5.239 26.984 -9.329 1.00 47.12 188 SER A O 1
ATOM 1468 N N . ALA A 1 189 ? -7.255 27.001 -8.346 1.00 50.97 189 ALA A N 1
ATOM 1469 C CA . ALA A 1 189 ? -7.997 27.367 -9.557 1.00 50.97 189 ALA A CA 1
ATOM 1470 C C . ALA A 1 189 ? -7.798 28.838 -9.975 1.00 50.97 189 ALA A C 1
ATOM 1472 O O . ALA A 1 189 ? -8.069 29.190 -11.119 1.00 50.97 189 ALA A O 1
ATOM 1473 N N . SER A 1 190 ? -7.325 29.700 -9.066 1.00 49.38 190 SER A N 1
ATOM 1474 C CA . SER A 1 190 ? -7.189 31.139 -9.328 1.00 49.38 190 SER A CA 1
ATOM 1475 C C . SER A 1 190 ? -5.920 31.549 -10.090 1.00 49.38 190 SER A C 1
ATOM 1477 O O . SER A 1 190 ? -5.781 32.722 -10.425 1.00 49.38 190 SER A O 1
ATOM 1479 N N . GLY A 1 191 ? -5.042 30.594 -10.427 1.00 43.66 191 GLY A N 1
ATOM 1480 C CA . GLY A 1 191 ? -3.814 30.828 -11.194 1.00 43.66 191 GLY A CA 1
ATOM 1481 C C . GLY A 1 191 ? -2.804 31.757 -10.492 1.00 43.66 191 GLY A C 1
ATOM 1482 O O . GLY A 1 191 ? -3.140 32.482 -9.553 1.00 43.66 191 GLY A O 1
ATOM 1483 N N . PRO A 1 192 ? -1.526 31.764 -10.906 1.00 48.09 192 PRO A N 1
ATOM 1484 C CA . PRO A 1 192 ? -0.571 32.737 -10.397 1.00 48.09 192 PRO A CA 1
ATOM 1485 C C . PRO A 1 192 ? -1.004 34.132 -10.862 1.00 48.09 192 PRO A C 1
ATOM 1487 O O . PRO A 1 192 ? -1.091 34.381 -12.064 1.00 48.09 192 PRO A O 1
ATOM 1490 N N . ARG A 1 193 ? -1.245 35.067 -9.932 1.00 48.28 193 ARG A N 1
ATOM 1491 C CA . ARG A 1 193 ? -1.298 36.489 -10.296 1.00 48.28 193 ARG A CA 1
ATOM 1492 C C . ARG A 1 193 ? 0.089 36.862 -10.798 1.00 48.28 193 ARG A C 1
ATOM 1494 O O . ARG A 1 193 ? 1.017 36.989 -10.003 1.00 48.28 193 ARG A O 1
ATOM 1501 N N . THR A 1 194 ? 0.235 37.007 -12.109 1.00 51.00 194 THR A N 1
ATOM 1502 C CA . THR A 1 194 ? 1.415 37.611 -12.719 1.00 51.00 194 THR A CA 1
ATOM 1503 C C . THR A 1 194 ? 1.548 39.016 -12.145 1.00 51.00 194 THR A C 1
ATOM 1505 O O . THR A 1 194 ? 0.769 39.910 -12.480 1.00 51.00 194 THR A O 1
ATOM 1508 N N . GLY A 1 195 ? 2.479 39.183 -11.205 1.00 44.84 195 GLY A N 1
ATOM 1509 C CA . GLY A 1 195 ? 2.839 40.478 -10.655 1.00 44.84 195 GLY A CA 1
ATOM 1510 C C . GLY A 1 195 ? 3.310 41.367 -11.795 1.00 44.84 195 GLY A C 1
ATOM 1511 O O . GLY A 1 195 ? 4.361 41.119 -12.381 1.00 44.84 195 GLY A O 1
ATOM 1512 N N . GLY A 1 196 ? 2.496 42.364 -12.137 1.00 41.72 196 GLY A N 1
ATOM 1513 C CA . GLY A 1 196 ? 2.875 43.402 -13.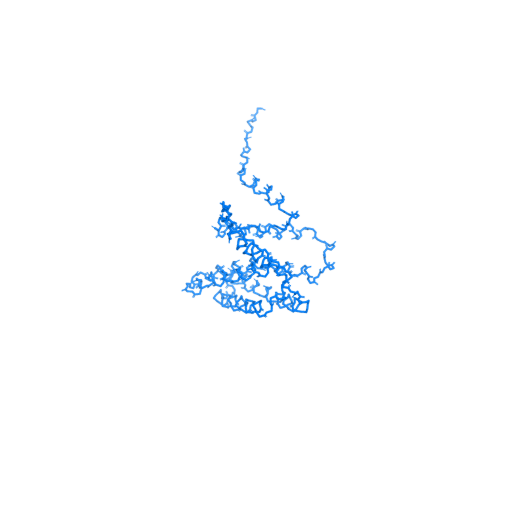079 1.00 41.72 196 GLY A CA 1
ATOM 1514 C C . GLY A 1 196 ? 4.111 44.118 -12.554 1.00 41.72 196 GLY A C 1
ATOM 1515 O O . GLY A 1 196 ? 4.075 44.728 -11.484 1.00 41.72 196 GLY A O 1
ATOM 1516 N N . LEU A 1 197 ? 5.205 44.014 -13.305 1.00 45.56 197 LEU A N 1
ATO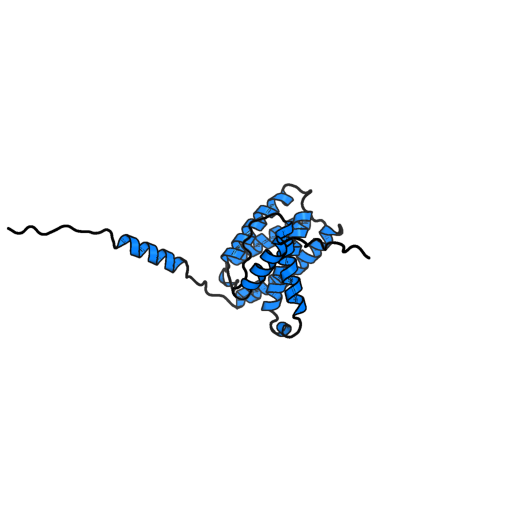M 1517 C CA . LEU A 1 197 ? 6.387 44.847 -13.143 1.00 45.56 197 LEU A CA 1
ATOM 1518 C C . LEU A 1 197 ? 5.955 46.314 -13.233 1.00 45.56 197 LEU A C 1
ATOM 1520 O O . LEU A 1 197 ? 5.466 46.771 -14.265 1.00 45.56 197 LEU A O 1
ATOM 1524 N N . ARG A 1 198 ? 6.108 47.042 -12.127 1.00 44.72 198 ARG A N 1
ATOM 1525 C CA . ARG A 1 198 ? 5.983 48.500 -12.091 1.00 44.72 198 ARG A CA 1
ATOM 1526 C C . ARG A 1 198 ? 7.210 49.079 -12.811 1.00 44.72 198 ARG A C 1
ATOM 1528 O O . ARG A 1 198 ? 8.320 48.716 -12.420 1.00 44.72 198 ARG A O 1
ATOM 1535 N N . PRO A 1 199 ? 7.062 49.946 -13.825 1.00 51.62 199 PRO A N 1
ATOM 1536 C CA . PRO A 1 199 ? 8.210 50.646 -14.380 1.00 51.62 199 PRO A CA 1
ATOM 1537 C C . PRO A 1 199 ? 8.759 51.617 -13.329 1.00 51.62 199 PRO A C 1
ATOM 1539 O O . PRO A 1 199 ? 7.996 52.316 -12.657 1.00 51.62 199 PRO A O 1
ATOM 1542 N N . ALA A 1 200 ? 10.078 51.600 -13.162 1.00 52.09 200 ALA A N 1
ATOM 1543 C CA . ALA A 1 200 ? 10.798 52.572 -12.358 1.00 52.09 200 ALA A CA 1
ATOM 1544 C C . ALA A 1 200 ? 10.804 53.916 -13.099 1.00 52.09 200 ALA A C 1
ATOM 1546 O O . ALA A 1 200 ? 11.253 53.974 -14.243 1.00 52.09 200 ALA A O 1
ATOM 1547 N N . ASN A 1 201 ? 10.296 54.954 -12.436 1.00 57.53 201 ASN A N 1
ATOM 1548 C CA . ASN A 1 201 ? 10.592 56.357 -12.720 1.00 57.53 201 ASN A CA 1
ATOM 1549 C C . ASN A 1 201 ? 11.407 56.899 -11.550 1.00 57.53 201 ASN A C 1
ATOM 1551 O O . ASN A 1 201 ? 11.043 56.547 -10.401 1.00 57.53 201 ASN A O 1
#